Protein 7AEX (pdb70)

InterPro domains:
  IPR031845 Bacterial toxin, RNase RnlA/LsoA, N-terminal repeated domain [PF15935] (99-183)
  IPR043994 Bacterial toxin, RNase RnlA/LsoA, DBD domain [PF19034] (203-325)
  IPR045837 Bacterial toxin, RNase RnlA/LsoA, N-terminal [PF19417] (6-88)

Organism: Escherichia coli (strain K12) (NCBI:txid83333)

Nearest PDB structures (foldseek):
  7aex-assembly1_A-2  TM=1.004E+00  e=7.730E-48  Escherichia coli K-12
  4i8o-assembly1_A  TM=9.798E-01  e=1.092E-40  Escherichia coli K-12
  6y2q-assembly1_B  TM=9.759E-01  e=2.990E-40  Escherichia coli K-12
  6y2s-assembly1_B  TM=9.812E-01  e=3.071E-38  Escherichia coli K-12
  6y2s-assembly1_A  TM=9.759E-01  e=2.159E-38  Escherichia coli K-12

Radius of gyration: 18.56 Å; Cα contacts (8 Å, |Δi|>4): 403; chains: 1; bounding box: 38×39×52 Å

Foldseek 3Di:
DADCQQVDKAKDKAAAAAPVLQVVLQVQLCLDPQKHKDWDDDDPFKTWMWIAGNPDGFIWIWMQGHVGRMIIITTTCAQSLLSSCLSCQLVGALQVNLCSQQVDPPFDLVVDDLVVLLVVLCVLLPVCVVVQDPSLSRLSSSLSSSLVRPDQDQFNLSSCSSLLSRLVVLLQVLCVVLVRHADRPCGPPVQWDDDDQWTFGDPVSVVSDDPLVRVLSRVSVSLSVVSSVCRNNVVCNVPVVPGPNDSVVVVVSVSVSSVSSSSSRVD

Sequence (267 aa):
EINPAEFEQVNMVLQGFVETSVLPVLELSADESHIEFREHSRNAHTVVWKIISTSYQDELTVSLHITTGKLQIQGRPLSCYRVFTFNLAALLDLQGLEKVLIRQEDGKANIVQQEVARTYLQTVMADDAYPHLHVTAEKLLVSGLCVKLAAPDLPDYCMLLYPELRTIEGVLKSKMSGLGMPVQQPAGFGTYFDKPAAHYILKPQFAATLRPEQINIISTAYTFFNVERHSLFHMETVVDASRMISDMARLMGKATRAWGIIKDLYIV

B-factor: mean 38.77, std 14.39, range [17.69, 111.91]

Solvent-accessible surface area: 12483 Å² total; per-residue (Å²): 133,135,5,56,3,57,149,48,128,6,99,11,49,2,105,72,11,94,49,112,40,0,55,64,4,0,98,80,0,35,84,32,118,14,7,85,56,123,78,99,52,122,96,86,120,34,0,22,4,32,0,54,11,82,87,122,154,12,82,1,26,0,14,1,61,71,110,84,11,69,0,45,0,74,6,60,1,6,12,0,0,2,0,0,0,0,16,0,1,16,94,10,68,28,101,3,1,11,32,0,4,8,54,80,98,120,24,117,0,115,129,28,125,72,132,100,2,69,71,80,0,67,109,43,0,54,83,0,48,109,100,18,80,133,64,8,32,104,9,0,4,9,0,1,0,0,11,96,22,23,43,138,19,75,14,19,6,3,1,3,0,0,0,0,62,3,0,17,21,5,0,66,56,37,0,57,70,54,62,4,73,12,132,77,111,82,16,20,36,60,18,12,52,111,74,95,63,116,39,83,9,53,98,113,47,18,88,104,26,108,91,81,20,44,92,15,0,8,74,0,14,18,8,4,38,69,24,43,88,18,10,2,82,19,43,8,26,129,57,20,104,114,30,24,78,79,52,73,53,0,39,34,62,0,69,136,0,6,28,19,0,64,57,3,38,68,65

Secondary structure (DSSP, 8-state):
---GGGG--EEEEESS--HHHHHHHHHHHHTSTTEEEEEEEE-SSEEEEEEEETTTTEEEEEEEETTTTEEEEEE-SSHHHHHHHHHHGGG--HHHHHHHHH--SS--GGGS-HHHHHHHHHHHHGGGGGG--HHHHHHHHHHHHHHHT----S--GGGGHHHHHHHHHHHHHHHHHTT----TTTGGGGGEE-STT--EE-HHHHTTS-HHHHHHHHHHHHHHHHHHHHHHTTHHHHSGGG----HHHHHHHHHHHHHHHHHHH--

Structure (mmCIF, N/CA/C/O backbone):
data_7AEX
#
_entry.id   7AEX
#
_cell.length_a   69.658
_cell.length_b   81.676
_cell.length_c   54.251
_cell.angle_alpha   90.000
_cell.angle_beta   90.000
_cell.angle_gamma   90.000
#
_symmetry.space_group_name_H-M   'P 21 21 2'
#
loop_
_entity.id
_entity.type
_entity.pdbx_description
1 polymer 'mRNA endoribonuclease toxin LS'
2 water water
#
loop_
_atom_site.group_PDB
_atom_site.id
_atom_site.type_symbol
_atom_site.label_atom_id
_atom_site.label_alt_id
_atom_site.label_comp_id
_atom_site.label_asym_id
_atom_site.label_entity_id
_atom_site.label_seq_id
_atom_site.pdbx_PDB_ins_code
_atom_site.Cartn_x
_atom_site.Cartn_y
_atom_site.Cartn_z
_atom_site.occupancy
_atom_site.B_iso_or_equiv
_atom_site.auth_seq_id
_atom_site.auth_comp_id
_atom_site.auth_asym_id
_atom_site.auth_atom_id
_atom_site.pdbx_PDB_model_num
ATOM 1 N N . GLU A 1 9 ? 29.18666 9.00230 21.12387 1.000 75.68610 91 GLU A N 1
ATOM 2 C CA . GLU A 1 9 ? 27.95841 9.14262 20.35550 1.000 74.05950 91 GLU A CA 1
ATOM 3 C C . GLU A 1 9 ? 27.59519 10.62559 20.21625 1.000 75.38189 91 GLU A C 1
ATOM 4 O O . GLU A 1 9 ? 28.12999 11.48239 20.92752 1.000 76.23719 91 GLU A O 1
ATOM 6 N N . ILE A 1 10 ? 26.69821 10.92696 19.27974 1.000 73.95785 92 ILE A N 1
ATOM 7 C CA . ILE A 1 10 ? 26.29725 12.29361 18.97512 1.000 69.12808 92 ILE A CA 1
ATOM 8 C C . ILE A 1 10 ? 24.77784 12.35176 18.99650 1.000 65.01084 92 ILE A C 1
ATOM 9 O O . ILE A 1 10 ? 24.10747 11.42896 18.52138 1.000 66.54582 92 ILE A O 1
ATOM 14 N N . ASN A 1 11 ? 24.23844 13.41963 19.56863 1.000 59.04158 93 ASN A N 1
ATOM 15 C CA . ASN A 1 11 ? 22.79347 13.60300 19.60451 1.000 52.37094 93 ASN A CA 1
ATOM 16 C C . ASN A 1 11 ? 22.30610 14.13686 18.25883 1.000 54.22717 93 ASN A C 1
ATOM 17 O O . ASN A 1 11 ? 22.84598 15.13024 17.76103 1.000 54.56520 93 ASN A O 1
ATOM 22 N N . PRO A 1 12 ? 21.29893 13.51062 17.64400 1.000 55.63738 94 PRO A N 1
ATOM 23 C CA . PRO A 1 12 ? 20.89648 13.88984 16.28061 1.000 53.46458 94 PRO A CA 1
ATOM 24 C C . PRO A 1 12 ? 19.92886 15.05890 16.19119 1.000 46.95585 94 PRO A C 1
ATOM 25 O O . PRO A 1 12 ? 19.56633 15.44632 15.06952 1.000 43.42065 94 PRO A O 1
ATOM 29 N N . ALA A 1 13 ? 19.50392 15.63033 17.32428 1.000 38.58710 95 ALA A N 1
ATOM 30 C CA . ALA A 1 13 ? 18.46368 16.65049 17.29708 1.000 33.77067 95 ALA A CA 1
ATOM 31 C C . ALA A 1 13 ? 18.90807 17.92698 16.59473 1.000 33.76425 95 ALA A C 1
ATOM 32 O O . ALA A 1 13 ? 18.07227 18.63566 16.02913 1.000 36.02543 95 ALA A O 1
ATOM 34 N N . GLU A 1 14 ? 20.19214 18.27127 16.64227 1.000 35.74070 96 GLU A N 1
ATOM 35 C CA . GLU A 1 14 ? 20.57234 19.53123 16.01806 1.000 40.38625 96 GLU A CA 1
ATOM 36 C C . GLU A 1 14 ? 20.77373 19.39872 14.51635 1.000 43.63136 96 GLU A C 1
ATOM 37 O O . GLU A 1 14 ? 20.87056 20.42132 13.83049 1.000 52.02416 96 GLU A O 1
ATOM 43 N N . PHE A 1 15 ? 20.81036 18.18104 13.98254 1.000 36.69117 97 PHE A N 1
ATOM 44 C CA . PHE A 1 15 ? 20.84182 17.99342 12.54024 1.000 46.41587 97 PHE A CA 1
ATOM 45 C C . PHE A 1 15 ? 19.45034 17.76764 11.94123 1.000 46.77376 97 PHE A C 1
ATOM 46 O O . PHE A 1 15 ? 19.31993 17.69601 10.72025 1.000 51.10130 97 PHE A O 1
ATOM 54 N N . GLU A 1 16 ? 18.40835 17.72267 12.76359 1.000 38.98881 98 GLU A N 1
ATOM 55 C CA . GLU A 1 16 ? 17.05811 17.37824 12.34615 1.000 33.81171 98 GLU A CA 1
ATOM 56 C C . GLU A 1 16 ? 16.23492 18.62676 12.02834 1.000 35.11947 98 GLU A C 1
ATOM 57 O O . GLU A 1 16 ? 16.41294 19.68341 12.63727 1.000 32.40560 98 GLU A O 1
ATOM 63 N N . GLN A 1 17 ? 15.33394 18.49981 11.05347 1.000 36.06658 99 GLN A N 1
ATOM 64 C CA . GLN A 1 17 ? 14.39636 19.55534 10.68995 1.000 30.56272 99 GLN A CA 1
ATOM 65 C C . GLN A 1 17 ? 12.98363 19.13907 11.08837 1.000 37.39611 99 GLN A C 1
ATOM 66 O O . GLN A 1 17 ? 12.57189 17.99655 10.85707 1.000 42.02680 99 GLN A O 1
ATOM 72 N N . VAL A 1 18 ? 12.24580 20.06894 11.68469 1.000 32.76609 100 VAL A N 1
ATOM 73 C CA . VAL A 1 18 ? 10.86320 19.85652 12.10452 1.000 36.48489 100 VAL A CA 1
ATOM 74 C C . VAL A 1 18 ? 9.94392 20.68017 11.20178 1.000 32.85224 100 VAL A C 1
ATOM 75 O O . VAL A 1 18 ? 10.22805 21.84976 10.91417 1.000 24.53007 100 VAL A O 1
ATOM 79 N N . ASN A 1 19 ? 8.85980 20.05794 10.72808 1.000 25.81010 101 ASN A N 1
ATOM 80 C CA . ASN A 1 19 ? 7.83094 20.77644 9.95708 1.000 25.73123 101 ASN A CA 1
ATOM 81 C C . ASN A 1 19 ? 6.53710 19.96032 10.08912 1.000 30.12647 101 ASN A C 1
ATOM 82 O O . ASN A 1 19 ? 6.28460 19.04763 9.30305 1.000 32.51907 101 ASN A O 1
ATOM 87 N N . MET A 1 20 ? 5.73196 20.31147 11.08660 1.000 24.33310 102 MET A N 1
ATOM 88 C CA . MET A 1 20 ? 4.56874 19.52730 11.44894 1.000 32.15974 102 MET A CA 1
ATOM 89 C C . MET A 1 20 ? 3.37602 20.45228 11.57270 1.000 28.36879 102 MET A C 1
ATOM 90 O O . MET A 1 20 ? 3.52027 21.66824 11.71382 1.000 25.38001 102 MET A O 1
ATOM 95 N N . VAL A 1 21 ? 2.18973 19.85418 11.50776 1.000 27.44858 103 VAL A N 1
ATOM 96 C CA . VAL A 1 21 ? 0.93918 20.59353 11.52144 1.000 26.37364 103 VAL A CA 1
ATOM 97 C C . VAL A 1 21 ? 0.02677 19.97642 12.57320 1.000 29.35894 103 VAL A C 1
ATOM 98 O O . VAL A 1 21 ? -0.20081 18.76343 12.56623 1.000 33.79414 103 VAL A O 1
ATOM 102 N N . LEU A 1 22 ? -0.51446 20.80291 13.45831 1.000 25.62710 104 LEU A N 1
ATOM 103 C CA . LEU A 1 22 ? -1.36425 20.31799 14.53480 1.000 26.46341 104 LEU A CA 1
ATOM 104 C C . LEU A 1 22 ? -2.76288 20.86686 14.32911 1.000 32.58421 104 LEU A C 1
ATOM 105 O O . LEU A 1 22 ? -2.92698 22.01812 13.90760 1.000 33.42085 104 LEU A O 1
ATOM 110 N N . GLN A 1 23 ? -3.75384 20.04149 14.62971 1.000 35.72888 105 GLN A N 1
ATOM 111 C CA . GLN A 1 23 ? -5.14388 20.29121 14.27615 1.000 40.05764 105 GLN A CA 1
ATOM 112 C C . GLN A 1 23 ? -5.88724 21.00865 15.39286 1.000 40.62282 105 GLN A C 1
ATOM 113 O O . GLN A 1 23 ? -5.51620 20.93644 16.56972 1.000 39.95894 105 GLN A O 1
ATOM 119 N N . GLY A 1 24 ? -6.95729 21.70342 14.99488 1.000 43.40169 106 GLY A N 1
ATOM 120 C CA . GLY A 1 24 ? -7.95933 22.25592 15.89063 1.000 49.41080 106 GLY A CA 1
ATOM 121 C C . GLY A 1 24 ? -7.51804 23.37444 16.80897 1.000 49.21276 106 GLY A C 1
ATOM 122 O O . GLY A 1 24 ? -7.72157 23.28711 18.02620 1.000 56.85454 106 GLY A O 1
ATOM 123 N N . PHE A 1 25 ? -6.93547 24.43594 16.24608 1.000 37.68649 107 PHE A N 1
ATOM 124 C CA . PHE A 1 25 ? -6.43472 25.55456 17.02790 1.000 34.02002 107 PHE A CA 1
ATOM 125 C C . PHE A 1 25 ? -7.11625 26.85409 16.63349 1.000 36.91955 107 PHE A C 1
ATOM 126 O O . PHE A 1 25 ? -7.43692 27.07415 15.46009 1.000 38.77101 107 PHE A O 1
ATOM 134 N N . VAL A 1 26 ? -7.32835 27.71423 17.62490 1.000 36.73514 108 VAL A N 1
ATOM 135 C CA . VAL A 1 26 ? -7.69607 29.09988 17.38058 1.000 40.05953 108 VAL A CA 1
ATOM 136 C C . VAL A 1 26 ? -6.65518 29.98554 18.05181 1.000 38.86851 108 VAL A C 1
ATOM 137 O O . VAL A 1 26 ? -5.92240 29.56165 18.94940 1.000 38.01983 108 VAL A O 1
ATOM 141 N N . GLU A 1 27 ? -6.61478 31.24290 17.61160 1.000 37.07006 109 GLU A N 1
ATOM 142 C CA . GLU A 1 27 ? -5.56427 32.15065 18.05164 1.000 36.19454 109 GLU A CA 1
ATOM 143 C C . GLU A 1 27 ? -5.61693 32.40230 19.55542 1.000 33.66523 109 GLU A C 1
ATOM 144 O O . GLU A 1 27 ? -4.56905 32.53353 20.20235 1.000 27.49780 109 GLU A O 1
ATOM 150 N N . THR A 1 28 ? -6.82121 32.48471 20.13152 1.000 37.77061 110 THR A N 1
ATOM 151 C CA . THR A 1 28 ? -6.92833 32.70851 21.57731 1.000 39.29319 110 THR A CA 1
ATOM 152 C C . THR A 1 28 ? -6.20945 31.63189 22.36339 1.000 37.64540 110 THR A C 1
ATOM 153 O O . THR A 1 28 ? -5.79422 31.87251 23.49824 1.000 31.50831 110 THR A O 1
ATOM 157 N N . SER A 1 29 ? -6.10365 30.42837 21.80133 1.000 36.75117 111 SER A N 1
ATOM 158 C CA . SER A 1 29 ? -5.44054 29.33396 22.49265 1.000 35.85949 111 SER A CA 1
ATOM 159 C C . SER A 1 29 ? -3.92780 29.43942 22.37237 1.000 31.43975 111 SER A C 1
ATOM 160 O O . SER A 1 29 ? -3.20276 28.99144 23.27111 1.000 27.20647 111 SER A O 1
ATOM 163 N N . VAL A 1 30 ? -3.44069 30.02925 21.27807 1.000 25.17811 112 VAL A N 1
ATOM 164 C CA . VAL A 1 30 ? -2.00984 30.03039 20.99374 1.000 27.36649 112 VAL A CA 1
ATOM 165 C C . VAL A 1 30 ? -1.29300 31.16470 21.72080 1.000 23.56570 112 VAL A C 1
ATOM 166 O O . VAL A 1 30 ? -0.16281 30.99057 22.18291 1.000 26.26085 112 VAL A O 1
ATOM 170 N N . LEU A 1 31 ? -1.92233 32.33901 21.81767 1.000 27.49053 113 LEU A N 1
ATOM 171 C CA . LEU A 1 31 ? -1.29330 33.48361 22.47363 1.000 31.14189 113 LEU A CA 1
ATOM 172 C C . LEU A 1 31 ? -0.74490 33.15934 23.85756 1.000 27.43133 113 LEU A C 1
ATOM 173 O O . LEU A 1 31 ? 0.43832 33.44931 24.09900 1.000 26.45304 113 LEU A O 1
ATOM 178 N N . PRO A 1 32 ? -1.52735 32.61858 24.80433 1.000 32.01881 114 PRO A N 1
ATOM 179 C CA . PRO A 1 32 ? -0.95545 32.35144 26.13653 1.000 32.90002 114 PRO A CA 1
ATOM 180 C C . PRO A 1 32 ? 0.20143 31.37206 26.10425 1.000 32.97693 114 PRO A C 1
ATOM 181 O O . PRO A 1 32 ? 1.06283 31.42865 26.98921 1.000 35.53762 114 PRO A O 1
ATOM 185 N N . VAL A 1 33 ? 0.23236 30.45642 25.12902 1.000 25.90151 115 VAL A N 1
ATOM 186 C CA . VAL A 1 33 ? 1.32494 29.49439 25.04255 1.000 30.13058 115 VAL A CA 1
ATOM 187 C C . VAL A 1 33 ? 2.60624 30.20026 24.64648 1.000 32.45984 115 VAL A C 1
ATOM 188 O O . VAL A 1 33 ? 3.67921 29.92705 25.20078 1.000 34.77764 115 VAL A O 1
ATOM 192 N N . LEU A 1 34 ? 2.50608 31.15350 23.71432 1.000 27.38206 116 LEU A N 1
ATOM 193 C CA . LEU A 1 34 ? 3.66252 31.95814 23.35878 1.000 26.16764 116 LEU A CA 1
ATOM 194 C C . LEU A 1 34 ? 4.10691 32.80792 24.54064 1.000 28.68870 116 LEU A C 1
ATOM 195 O O . LEU A 1 34 ? 5.30567 32.90238 24.83000 1.000 28.68424 116 LEU A O 1
ATOM 200 N N . GLU A 1 35 ? 3.15521 33.40178 25.26118 1.000 31.07036 117 GLU A N 1
ATOM 201 C CA . GLU A 1 35 ? 3.52323 34.22558 26.40800 1.000 36.54518 117 GLU A CA 1
ATOM 202 C C . GLU A 1 35 ? 4.19908 33.39049 27.49346 1.000 36.77642 117 GLU A C 1
ATOM 203 O O . GLU A 1 35 ? 5.22094 33.80253 28.05624 1.000 36.44821 117 GLU A O 1
ATOM 209 N N . LEU A 1 36 ? 3.64398 32.21491 27.80141 1.000 33.09223 118 LEU A N 1
ATOM 210 C CA . LEU A 1 36 ? 4.29888 31.31477 28.74717 1.000 37.24001 118 LEU A CA 1
ATOM 211 C C . LEU A 1 36 ? 5.71588 30.97590 28.30453 1.000 33.62955 118 LEU A C 1
ATOM 212 O O . LEU A 1 36 ? 6.63951 30.91577 29.12736 1.000 36.46342 118 LEU A O 1
ATOM 217 N N . SER A 1 37 ? 5.89320 30.73383 27.00871 1.000 29.33724 119 SER A N 1
ATOM 218 C CA . SER A 1 37 ? 7.19733 30.37946 26.47344 1.000 29.54829 119 SER A CA 1
ATOM 219 C C . SER A 1 37 ? 8.18413 31.50938 26.67421 1.000 30.39908 119 SER A C 1
ATOM 220 O O . SER A 1 37 ? 9.35502 31.27997 27.00761 1.000 32.30144 119 SER A O 1
ATOM 223 N N . ALA A 1 38 ? 7.72550 32.74108 26.47940 1.000 31.09219 120 ALA A N 1
ATOM 224 C CA . ALA A 1 38 ? 8.59417 33.90008 26.61337 1.000 33.43175 120 ALA A CA 1
ATOM 225 C C . ALA A 1 38 ? 8.92578 34.22341 28.06438 1.000 38.78988 120 ALA A C 1
ATOM 226 O O . ALA A 1 38 ? 9.77400 35.08895 28.30228 1.000 39.30012 120 ALA A O 1
ATOM 228 N N . ASP A 1 39 ? 8.30747 33.54221 29.03668 1.000 42.81407 121 ASP A N 1
ATOM 229 C CA . ASP A 1 39 ? 8.72802 33.71568 30.42555 1.000 47.06975 121 ASP A CA 1
ATOM 230 C C . ASP A 1 39 ? 10.10377 33.12035 30.69351 1.000 43.51111 121 ASP A C 1
ATOM 231 O O . ASP A 1 39 ? 10.71838 33.47250 31.70225 1.000 43.85673 121 ASP A O 1
ATOM 236 N N . GLU A 1 40 ? 10.59578 32.22189 29.83725 1.000 39.14068 122 GLU A N 1
ATOM 237 C CA . GLU A 1 40 ? 11.95949 31.72512 29.99990 1.000 42.35979 122 GLU A CA 1
ATOM 238 C C . GLU A 1 40 ? 12.95185 32.83290 29.68961 1.000 44.84448 122 GLU A C 1
ATOM 239 O O . GLU A 1 40 ? 12.74155 33.62941 28.76925 1.000 45.50101 122 GLU A O 1
ATOM 245 N N . SER A 1 41 ? 14.05554 32.87143 30.44673 1.000 50.13305 123 SER A N 1
ATOM 246 C CA . SER A 1 41 ? 14.95423 34.01277 30.33254 1.000 54.94214 123 SER A CA 1
ATOM 247 C C . SER A 1 41 ? 15.68327 34.05028 28.99712 1.000 54.08736 123 SER A C 1
ATOM 248 O O . SER A 1 41 ? 16.20520 35.10329 28.62233 1.000 58.98572 123 SER A O 1
ATOM 251 N N . HIS A 1 42 ? 15.72738 32.94434 28.26499 1.000 48.61099 124 HIS A N 1
ATOM 252 C CA . HIS A 1 42 ? 16.41945 32.91039 26.98349 1.000 52.27383 124 HIS A CA 1
ATOM 253 C C . HIS A 1 42 ? 15.47445 32.81984 25.78897 1.000 46.72885 124 HIS A C 1
ATOM 254 O O . HIS A 1 42 ? 15.93139 32.52658 24.68176 1.000 47.05292 124 HIS A O 1
ATOM 261 N N . ILE A 1 43 ? 14.17531 33.06640 25.97471 1.000 39.71068 125 ILE A N 1
ATOM 262 C CA . ILE A 1 43 ? 13.17426 32.86591 24.92748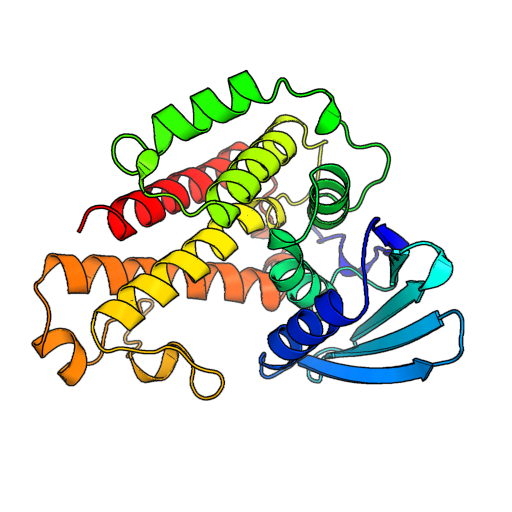 1.000 36.94548 125 ILE A CA 1
ATOM 263 C C . ILE A 1 43 ? 12.34203 34.13195 24.77375 1.000 35.70336 125 ILE A C 1
ATOM 264 O O . ILE A 1 43 ? 11.85406 34.68945 25.76352 1.000 40.60966 125 ILE A O 1
ATOM 269 N N . GLU A 1 44 ? 12.15391 34.56573 23.53466 1.000 31.86904 126 GLU A N 1
ATOM 270 C CA . GLU A 1 44 ? 11.23169 35.64884 23.23212 1.000 39.91285 126 GLU A CA 1
ATOM 271 C C . GLU A 1 44 ? 10.49343 35.30108 21.94551 1.000 36.09433 126 GLU A C 1
ATOM 272 O O . GLU A 1 44 ? 10.88488 34.40046 21.20194 1.000 34.14963 126 GLU A O 1
ATOM 278 N N . PHE A 1 45 ? 9.37228 35.97000 21.71980 1.000 35.12331 127 PHE A N 1
ATOM 279 C CA . PHE A 1 45 ? 8.60075 35.74205 20.51033 1.000 33.84984 127 PHE A CA 1
ATOM 280 C C . PHE A 1 45 ? 8.09315 37.07571 19.99592 1.000 33.04618 127 PHE A C 1
ATOM 281 O O . PHE A 1 45 ? 8.06068 38.08203 20.71349 1.000 37.97886 127 PHE A O 1
ATOM 289 N N . ARG A 1 46 ? 7.73519 37.08019 18.71992 1.000 30.15307 128 ARG A N 1
ATOM 290 C CA . ARG A 1 46 ? 7.14405 38.25512 18.11195 1.000 31.38119 128 ARG A CA 1
ATOM 291 C C . ARG A 1 46 ? 6.22459 37.76728 17.01280 1.000 30.58281 128 ARG A C 1
ATOM 292 O O . ARG A 1 46 ? 6.40439 36.67403 16.46973 1.000 25.93762 128 ARG A O 1
ATOM 300 N N . GLU A 1 47 ? 5.23481 38.58837 16.68551 1.000 27.87641 129 GLU A N 1
ATOM 301 C CA . GLU A 1 47 ? 4.39516 38.29254 15.53954 1.000 26.54489 129 GLU A CA 1
ATOM 302 C C . GLU A 1 47 ? 5.09468 38.80420 14.28996 1.000 28.56544 129 GLU A C 1
ATOM 303 O O . GLU A 1 47 ? 5.56836 39.93856 14.26219 1.000 31.76329 129 GLU A O 1
ATOM 309 N N . HIS A 1 48 ? 5.19807 37.94667 13.27319 1.000 25.88200 130 HIS A N 1
ATOM 310 C CA . HIS A 1 48 ? 5.90569 38.26067 12.03355 1.000 28.80985 130 HIS A CA 1
ATOM 311 C C . HIS A 1 48 ? 4.97925 38.76541 10.94050 1.000 28.36736 130 HIS A C 1
ATOM 312 O O . HIS A 1 48 ? 5.31006 39.72765 10.23257 1.000 32.71008 130 HIS A O 1
ATOM 319 N N . SER A 1 49 ? 3.81569 38.15349 10.79144 1.000 26.14382 131 SER A N 1
ATOM 320 C CA . SER A 1 49 ? 2.89956 38.61743 9.76131 1.000 32.01208 131 SER A CA 1
ATOM 321 C C . SER A 1 49 ? 1.48498 38.19240 10.11824 1.000 30.96866 131 SER A C 1
ATOM 322 O O . SER A 1 49 ? 1.26827 37.27671 10.90921 1.000 27.35597 131 SER A O 1
ATOM 325 N N . ARG A 1 50 ? 0.51912 38.89293 9.53726 1.000 27.55531 132 ARG A N 1
ATOM 326 C CA . ARG A 1 50 ? -0.87373 38.57202 9.77225 1.000 26.19900 132 ARG A CA 1
ATOM 327 C C . ARG A 1 50 ? -1.68247 39.06857 8.59022 1.000 30.81626 132 ARG A C 1
ATOM 328 O O . ARG A 1 50 ? -1.52216 40.22143 8.17669 1.000 28.76605 132 ARG A O 1
ATOM 336 N N . ASN A 1 51 ? -2.52548 38.19781 8.04507 1.000 33.47442 133 ASN A N 1
ATOM 337 C CA . ASN A 1 51 ? -3.58214 38.61381 7.12948 1.000 36.60094 133 ASN A CA 1
ATOM 338 C C . ASN A 1 51 ? -4.84488 37.85379 7.52783 1.000 38.04522 133 ASN A C 1
ATOM 339 O O . ASN A 1 51 ? -4.94634 37.30953 8.63392 1.000 36.26488 133 ASN A O 1
ATOM 344 N N . ALA A 1 52 ? -5.81832 37.79249 6.61385 1.000 43.02706 134 ALA A N 1
ATOM 345 C CA . ALA A 1 52 ? -7.11312 37.19858 6.94021 1.000 43.76727 134 ALA A CA 1
ATOM 346 C C . ALA A 1 52 ? -7.02087 35.69447 7.15127 1.000 46.37028 134 ALA A C 1
ATOM 347 O O . ALA A 1 52 ? -7.83154 35.12415 7.88742 1.000 47.17350 134 ALA A O 1
ATOM 349 N N . HIS A 1 53 ? -6.05266 35.03664 6.52259 1.000 46.08477 135 HIS A N 1
ATOM 350 C CA . HIS A 1 53 ? -5.97959 33.58326 6.55576 1.000 45.27570 135 HIS A CA 1
ATOM 351 C C . HIS A 1 53 ? -4.90958 33.04592 7.48926 1.000 37.85739 135 HIS A C 1
ATOM 352 O O . HIS A 1 53 ? -5.10011 31.97075 8.06454 1.000 35.89589 135 HIS A O 1
ATOM 359 N N . THR A 1 54 ? -3.81527 33.77385 7.68982 1.000 32.08743 136 THR A N 1
ATOM 360 C CA . THR A 1 54 ? -2.66478 33.22339 8.38483 1.000 32.62987 136 THR A CA 1
ATOM 361 C C . THR A 1 54 ? -2.03817 34.25473 9.30986 1.000 30.36277 136 THR A C 1
ATOM 362 O O . THR A 1 54 ? -1.92187 35.42845 8.96333 1.000 31.17754 136 THR A O 1
ATOM 366 N N . VAL A 1 55 ? -1.61883 33.80796 10.48447 1.000 26.78208 137 VAL A N 1
ATOM 367 C CA . VAL A 1 55 ? -0.80810 34.63577 11.36609 1.000 28.55793 137 VAL A CA 1
ATOM 368 C C . VAL A 1 55 ? 0.45293 33.84316 11.69678 1.000 28.88257 137 VAL A C 1
ATOM 369 O O . VAL A 1 55 ? 0.38646 32.64325 11.99258 1.000 23.31188 137 VAL A O 1
ATOM 373 N N . VAL A 1 56 ? 1.60255 34.49471 11.56941 1.000 28.34516 138 VAL A N 1
ATOM 374 C CA . VAL A 1 56 ? 2.89738 33.84724 11.74560 1.000 26.95307 138 VAL A CA 1
ATOM 375 C C . VAL A 1 56 ? 3.63546 34.53090 12.88544 1.000 25.41285 138 VAL A C 1
ATOM 376 O O . VAL A 1 56 ? 3.78008 35.75825 12.88090 1.000 24.50787 138 VAL A O 1
ATOM 380 N N . TRP A 1 57 ? 4.10918 33.73705 13.84387 1.000 25.85704 139 TRP A N 1
ATOM 381 C CA . TRP A 1 57 ? 4.97145 34.20045 14.92600 1.000 24.93552 139 TRP A CA 1
ATOM 382 C C . TRP A 1 57 ? 6.35073 33.56253 14.80528 1.000 30.95727 139 TRP A C 1
ATOM 383 O O . TRP A 1 57 ? 6.51803 32.48325 14.22144 1.000 26.71660 139 TRP A O 1
ATOM 394 N N . LYS A 1 58 ? 7.34536 34.24062 15.37545 1.000 29.83082 140 LYS A N 1
ATOM 395 C CA . LYS A 1 58 ? 8.71018 33.72837 15.43745 1.000 33.03483 140 LYS A CA 1
ATOM 396 C C . LYS A 1 58 ? 9.14150 33.66648 16.89795 1.000 29.21386 140 LYS A C 1
ATOM 397 O O . LYS A 1 58 ? 9.06278 34.67210 17.61520 1.000 32.38761 140 LYS A O 1
ATOM 403 N N . ILE A 1 59 ? 9.55408 32.48216 17.34183 1.000 26.38053 141 ILE A N 1
ATOM 404 C CA . ILE A 1 59 ? 10.13491 32.27705 18.66461 1.000 25.56800 141 ILE A CA 1
ATOM 405 C C . ILE A 1 59 ? 11.63949 32.17946 18.49149 1.000 28.97269 141 ILE A C 1
ATOM 406 O O . ILE A 1 59 ? 12.12410 31.38358 17.67393 1.000 30.99088 141 ILE A O 1
ATOM 411 N N . ILE A 1 60 ? 12.39256 32.97280 19.24664 1.000 30.14115 142 ILE A N 1
ATOM 412 C CA . ILE A 1 60 ? 13.83880 32.92409 19.09798 1.000 34.82599 142 ILE A CA 1
ATOM 413 C C . ILE A 1 60 ? 14.47809 32.76306 20.46099 1.000 32.50901 142 ILE 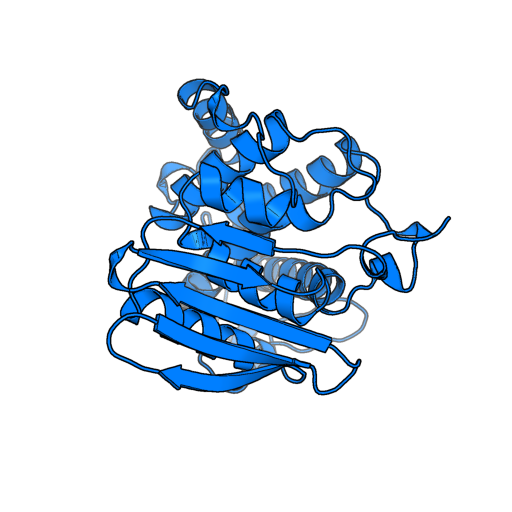A C 1
ATOM 414 O O . ILE A 1 60 ? 13.91521 33.14112 21.49376 1.000 32.99331 142 ILE A O 1
ATOM 419 N N . SER A 1 61 ? 15.66886 32.19567 20.44589 1.000 35.77898 143 SER A N 1
ATOM 420 C CA . SER A 1 61 ? 16.49558 32.05763 21.62859 1.000 41.82496 143 SER A CA 1
ATOM 421 C C . SER A 1 61 ? 17.55574 33.14837 21.59652 1.000 45.82958 143 SER A C 1
ATOM 422 O O . SER A 1 61 ? 18.16453 33.39878 20.55035 1.000 44.27030 143 SER A O 1
ATOM 425 N N . THR A 1 62 ? 17.74219 33.81732 22.72982 1.000 52.78160 144 THR A N 1
ATOM 426 C CA . THR A 1 62 ? 18.73838 34.86709 22.86111 1.000 57.53989 144 THR A CA 1
ATOM 427 C C . THR A 1 62 ? 20.10127 34.32415 23.26200 1.000 66.09846 144 THR A C 1
ATOM 428 O O . THR A 1 62 ? 21.07275 35.08876 23.31153 1.000 72.85896 144 THR A O 1
ATOM 432 N N . SER A 1 63 ? 20.19335 33.02932 23.55563 1.000 63.11588 145 SER A N 1
ATOM 433 C CA . SER A 1 63 ? 21.47772 32.39899 23.82682 1.000 82.33257 145 SER A CA 1
ATOM 434 C C . SER A 1 63 ? 22.00982 31.77745 22.54280 1.000 77.27374 145 SER A C 1
ATOM 435 O O . SER A 1 63 ? 22.63529 32.46591 21.73166 1.000 73.94592 145 SER A O 1
ATOM 438 N N . TYR A 1 64 ? 21.75010 30.49132 22.33508 1.000 75.50976 146 TYR A N 1
ATOM 439 C CA . TYR A 1 64 ? 22.16169 29.83605 21.10415 1.000 79.32830 146 TYR A CA 1
ATOM 440 C C . TYR A 1 64 ? 21.30346 30.31134 19.93332 1.000 71.05928 146 TYR A C 1
ATOM 441 O O . TYR A 1 64 ? 20.12845 30.64501 20.09716 1.000 66.47058 146 TYR A O 1
ATOM 450 N N . GLN A 1 65 ? 21.90750 30.34647 18.74207 1.000 68.91101 147 GLN A N 1
ATOM 451 C CA . GLN A 1 65 ? 21.20383 30.74432 17.52459 1.000 68.23906 147 GLN A CA 1
ATOM 452 C C . GLN A 1 65 ? 20.08391 29.76593 17.17086 1.000 61.70890 147 GLN A C 1
ATOM 453 O O . GLN A 1 65 ? 20.35865 28.62874 16.78169 1.000 61.00481 147 GLN A O 1
ATOM 459 N N . ASP A 1 66 ? 18.82345 30.19227 17.26739 1.000 49.02942 148 ASP A N 1
ATOM 460 C CA . ASP A 1 66 ? 17.72547 29.25830 17.05547 1.000 45.08678 148 ASP A CA 1
ATOM 461 C C . ASP A 1 66 ? 16.43614 30.04649 16.89448 1.000 51.56065 148 ASP A C 1
ATOM 462 O O . ASP A 1 66 ? 16.18436 30.99010 17.64875 1.000 50.75014 148 ASP A O 1
ATOM 467 N N . GLU A 1 67 ? 15.63689 29.66549 15.89822 1.000 44.72943 149 GLU A N 1
ATOM 468 C CA . GLU A 1 67 ? 14.39168 30.35210 15.58686 1.000 39.99544 149 GLU A CA 1
ATOM 469 C C . GLU A 1 67 ? 13.34719 29.33916 15.14299 1.000 40.21361 149 GLU A C 1
ATOM 470 O O . GLU A 1 67 ? 13.59336 28.53975 14.23718 1.000 37.87246 149 GLU A O 1
ATOM 476 N N . LEU A 1 68 ? 12.18169 29.38717 15.78017 1.000 38.19023 150 LEU A N 1
ATOM 477 C CA . LEU A 1 68 ? 11.05846 28.51119 15.47612 1.000 31.98251 150 LEU A CA 1
ATOM 478 C C . LEU A 1 68 ? 9.92102 29.33775 14.88127 1.000 28.31852 150 LEU A C 1
ATOM 479 O O . LEU A 1 68 ? 9.54758 30.37455 15.43171 1.000 26.99778 150 LEU A O 1
ATOM 484 N N . THR A 1 69 ? 9.38741 28.88586 13.75427 1.000 27.73756 151 THR A N 1
ATOM 485 C CA . THR A 1 69 ? 8.33396 29.59877 13.04786 1.000 23.32462 151 THR A CA 1
ATOM 486 C C . THR A 1 69 ? 7.02743 28.87084 13.32645 1.000 25.07594 151 THR A C 1
ATOM 487 O O . THR A 1 69 ? 6.92230 27.66759 13.07936 1.000 25.49378 151 THR A O 1
ATOM 491 N N . VAL A 1 70 ? 6.04964 29.58978 13.85946 1.000 26.02052 152 VAL A N 1
ATOM 492 C CA . VAL A 1 70 ? 4.75851 29.02574 14.24460 1.000 25.35279 152 VAL A CA 1
ATOM 493 C C . VAL A 1 70 ? 3.68565 29.73000 13.42947 1.000 25.21149 152 VAL A C 1
ATOM 494 O O . VAL A 1 70 ? 3.53256 30.94897 13.52927 1.000 22.01289 152 VAL A O 1
ATOM 498 N N . SER A 1 71 ? 2.92407 28.97451 12.64533 1.000 20.03898 153 SER A N 1
ATOM 499 C CA . SER A 1 71 ? 1.97891 29.57210 11.70821 1.000 20.37951 153 SER A CA 1
ATOM 500 C C . SER A 1 71 ? 0.58084 29.04963 12.01830 1.000 27.88132 153 SER A C 1
ATOM 501 O O . SER A 1 71 ? 0.34604 27.84089 11.96204 1.000 27.50687 153 SER A O 1
ATOM 504 N N . LEU A 1 72 ? -0.35268 29.93656 12.32756 1.000 30.10665 154 LEU A N 1
ATOM 505 C CA . LEU A 1 72 ? -1.73822 29.52144 12.51602 1.000 21.60686 154 LEU A CA 1
ATOM 506 C C . LEU A 1 72 ? -2.49692 29.75635 11.20839 1.000 26.50335 154 LEU A C 1
ATOM 507 O O . LEU A 1 72 ? -2.67999 30.90211 10.77922 1.000 25.76650 154 LEU A O 1
ATOM 512 N N . HIS A 1 73 ? -2.94689 28.67055 10.59046 1.000 26.16289 155 HIS A N 1
ATOM 513 C CA . HIS A 1 73 ? -3.82925 28.74553 9.42861 1.000 33.21420 155 HIS A CA 1
ATOM 514 C C . HIS A 1 73 ? -5.24962 28.84556 9.95197 1.000 37.38594 155 HIS A C 1
ATOM 515 O O . HIS A 1 73 ? -5.86525 27.84404 10.33414 1.000 37.44096 155 HIS A O 1
ATOM 522 N N . ILE A 1 74 ? -5.75424 30.08072 9.96144 1.000 36.42075 156 ILE A N 1
ATOM 523 C CA . ILE A 1 74 ? -6.96638 30.41869 10.68488 1.000 39.49010 156 ILE A CA 1
ATOM 524 C C . ILE A 1 74 ? -8.16190 29.66477 10.12490 1.000 45.13140 156 ILE A C 1
ATOM 525 O O . ILE A 1 74 ? -8.98833 29.14317 10.88187 1.000 48.06232 156 ILE A O 1
ATOM 530 N N . THR A 1 75 ? -8.26596 29.57824 8.79555 1.000 45.94534 157 THR A N 1
ATOM 531 C CA . THR A 1 75 ? -9.46339 29.00813 8.18358 1.000 49.32149 157 THR A CA 1
ATOM 532 C C . THR A 1 75 ? -9.59484 27.52663 8.49860 1.000 50.37746 157 THR A C 1
ATOM 533 O O . THR A 1 75 ? -10.70618 27.02329 8.70149 1.000 55.17521 157 THR A O 1
ATOM 537 N N . THR A 1 76 ? -8.46793 26.81476 8.55312 1.000 49.66619 158 THR A N 1
ATOM 538 C CA . THR A 1 76 ? -8.43992 25.37045 8.73892 1.000 49.15149 158 THR A CA 1
ATOM 539 C C . THR A 1 76 ? -8.21880 24.94956 10.18644 1.000 42.42022 158 THR A C 1
ATOM 540 O O . THR A 1 76 ? -8.41654 23.77438 10.50557 1.000 44.26127 158 THR A O 1
ATOM 544 N N . GLY A 1 77 ? -7.84598 25.87552 11.06309 1.000 37.76709 159 GLY A N 1
ATOM 545 C CA . GLY A 1 77 ? -7.48815 25.56385 12.43219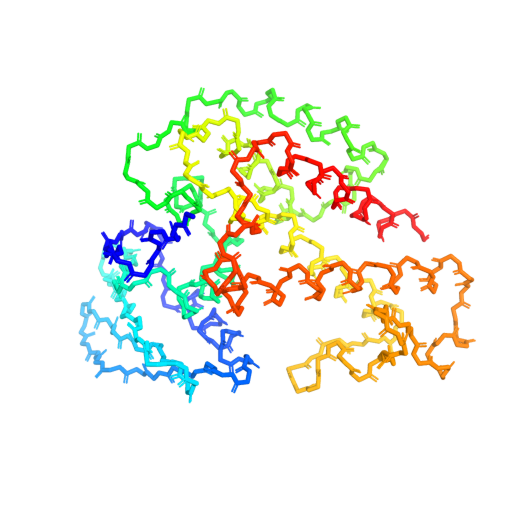 1.000 38.50170 159 GLY A CA 1
ATOM 546 C C . GLY A 1 77 ? -6.14195 24.89606 12.60555 1.000 40.67974 159 GLY A C 1
ATOM 547 O O . GLY A 1 77 ? -5.81829 24.46470 13.71630 1.000 40.63260 159 GLY A O 1
ATOM 548 N N . LYS A 1 78 ? -5.34200 24.79759 11.55023 1.000 28.57608 160 LYS A N 1
ATOM 549 C CA . LYS A 1 78 ? -4.07636 24.08296 11.61922 1.000 31.23715 160 LYS A CA 1
ATOM 550 C C . LYS A 1 78 ? -2.96453 24.99982 12.11923 1.000 28.76866 160 LYS A C 1
ATOM 551 O O . LYS A 1 78 ? -2.80121 26.13148 11.63354 1.000 28.39672 160 LYS A O 1
ATOM 557 N N . LEU A 1 79 ? -2.21243 24.50232 13.09029 1.000 23.72734 161 LEU A N 1
ATOM 558 C CA . LEU A 1 79 ? -1.07018 25.18708 13.67564 1.000 24.89407 161 LEU A CA 1
ATOM 559 C C . LEU A 1 79 ? 0.20264 24.48547 13.21044 1.000 24.87183 161 LEU A C 1
ATOM 560 O O . LEU A 1 79 ? 0.43773 23.31904 13.55463 1.000 27.99557 161 LEU A O 1
ATOM 565 N N . GLN A 1 80 ? 1.01725 25.18923 12.43187 1.000 26.48820 162 GLN A N 1
ATOM 566 C CA . GLN A 1 80 ? 2.24234 24.62974 11.86770 1.000 22.26792 162 GLN A CA 1
ATOM 567 C C . GLN A 1 80 ? 3.44736 25.07577 12.69528 1.000 25.18144 162 GLN A C 1
ATOM 568 O O . GLN A 1 80 ? 3.50318 26.22189 13.14661 1.000 26.40118 162 GLN A O 1
ATOM 574 N N . ILE A 1 81 ? 4.39791 24.15192 12.91306 1.000 22.13518 163 ILE A N 1
ATOM 575 C CA . ILE A 1 81 ? 5.62933 24.40795 13.66251 1.000 21.12056 163 ILE A CA 1
ATOM 576 C C . ILE A 1 81 ? 6.80313 24.02404 12.76089 1.000 26.22377 163 ILE A C 1
ATOM 577 O O . ILE A 1 81 ? 6.85975 22.89955 12.25695 1.000 25.42151 163 ILE A O 1
ATOM 582 N N . GLN A 1 82 ? 7.72133 24.95568 12.53923 1.000 24.67837 164 GLN A N 1
ATOM 583 C CA . GLN A 1 82 ? 8.80244 24.74478 11.59039 1.000 26.39198 164 GLN A CA 1
ATOM 584 C C . GLN A 1 82 ? 10.11231 25.23461 12.19253 1.000 28.25551 164 GLN A C 1
ATOM 585 O O . GLN A 1 82 ? 10.18302 26.35205 12.71200 1.000 29.82861 164 GLN A O 1
ATOM 591 N N . GLY A 1 83 ? 11.14496 24.39596 12.11529 1.000 25.75151 165 GLY A N 1
ATOM 592 C CA . GLY A 1 83 ? 12.47498 24.76761 12.55763 1.000 25.14568 165 GLY A CA 1
ATOM 593 C C . GLY A 1 83 ? 13.30442 23.55911 12.93955 1.000 31.60595 165 GLY A C 1
ATOM 594 O O . GLY A 1 83 ? 13.24117 22.51150 12.28729 1.000 32.88476 165 GLY A O 1
ATOM 595 N N . ARG A 1 84 ? 14.09415 23.70489 13.99021 1.000 26.74909 166 ARG A N 1
ATOM 596 C CA . ARG A 1 84 ? 14.86508 22.62229 14.54615 1.000 27.41483 166 ARG A CA 1
ATOM 597 C C . ARG A 1 84 ? 14.28536 22.26726 15.89636 1.000 26.02554 166 ARG A C 1
ATOM 598 O O . ARG A 1 84 ? 13.65371 23.11282 16.53743 1.000 27.15680 166 ARG A O 1
ATOM 606 N N . PRO A 1 85 ? 14.41724 21.03972 16.33434 1.000 28.63081 167 PRO A N 1
ATOM 607 C CA . PRO A 1 85 ? 13.83642 20.66223 17.62611 1.000 24.97806 167 PRO A CA 1
ATOM 608 C C . PRO A 1 85 ? 14.81939 20.96158 18.75470 1.000 26.23390 167 PRO A C 1
ATOM 609 O O . PRO A 1 85 ? 15.34324 20.05763 19.41876 1.000 23.18121 167 PRO A O 1
ATOM 613 N N . LEU A 1 86 ? 15.13165 22.24328 18.92050 1.000 23.39986 168 LEU A N 1
ATOM 614 C CA . LEU A 1 86 ? 16.06234 22.65304 19.95714 1.000 25.19361 168 LEU A CA 1
ATOM 615 C C . LEU A 1 86 ? 15.29700 23.44522 21.01331 1.000 27.54629 168 LEU A C 1
ATOM 616 O O . LEU A 1 86 ? 14.18277 23.06498 21.39522 1.000 24.71008 168 LEU A O 1
ATOM 621 N N . SER A 1 87 ? 15.87630 24.53356 21.50737 1.000 28.39990 169 SER A N 1
ATOM 622 C CA . SER A 1 87 ? 15.36591 25.08605 22.75428 1.000 29.97547 169 SER A CA 1
ATOM 623 C C . SER A 1 87 ? 13.99588 25.73340 22.55346 1.000 27.51369 169 SER A C 1
ATOM 624 O O . SER A 1 87 ? 13.06617 25.45988 23.31559 1.000 21.58332 169 SER A O 1
ATOM 627 N N . CYS A 1 88 ? 13.82737 26.55706 21.50522 1.000 26.29394 170 CYS A N 1
ATOM 628 C CA . CYS A 1 88 ? 12.50366 27.14007 21.24327 1.000 26.41240 170 CYS A CA 1
ATOM 629 C C . CYS A 1 88 ? 11.44038 26.06937 21.02550 1.000 27.57929 170 CYS A C 1
ATOM 630 O O . CYS A 1 88 ? 10.31191 26.19619 21.51272 1.000 26.72278 170 CYS A O 1
ATOM 633 N N . TYR A 1 89 ? 11.77476 25.00774 20.29295 1.000 21.53583 171 TYR A N 1
ATOM 634 C CA . TYR A 1 89 ? 10.84022 23.89224 20.12282 1.000 19.22659 171 TYR A CA 1
ATOM 635 C C . TYR A 1 89 ? 10.47953 23.26372 21.46611 1.000 21.49206 171 TYR A C 1
ATOM 636 O O . TYR A 1 89 ? 9.29353 23.07871 21.78968 1.000 24.62583 171 TYR A O 1
ATOM 645 N N . ARG A 1 90 ? 11.49729 22.92892 22.27036 1.000 22.71446 172 ARG A N 1
ATOM 646 C CA . ARG A 1 90 ? 11.24494 22.30258 23.56902 1.000 26.97700 172 ARG A CA 1
ATOM 647 C C . ARG A 1 90 ? 10.37448 23.18146 24.46605 1.000 26.72097 172 ARG A C 1
ATOM 648 O O . ARG A 1 90 ? 9.49576 22.68063 25.17528 1.000 28.22778 172 ARG A O 1
ATOM 656 N N . VAL A 1 91 ? 10.62917 24.48993 24.48400 1.000 22.67694 173 VAL A N 1
ATOM 657 C CA . VAL A 1 91 ? 9.84907 25.35971 25.35890 1.000 24.77982 173 VAL A CA 1
ATOM 658 C C . VAL A 1 91 ? 8.41623 25.49344 24.84016 1.000 25.34555 173 VAL A C 1
ATOM 659 O O . VAL A 1 91 ? 7.44346 25.41595 25.60551 1.000 23.59949 173 VAL A O 1
ATOM 663 N N . PHE A 1 92 ? 8.25958 25.69958 23.53649 1.000 21.40586 174 PHE A N 1
ATOM 664 C CA . PHE A 1 92 ? 6.92491 25.95224 23.01708 1.000 24.60736 174 PHE A CA 1
ATOM 665 C C . PHE A 1 92 ? 6.05471 24.71571 23.14289 1.000 22.77200 174 PHE A C 1
ATOM 666 O O . PHE A 1 92 ? 4.89809 24.80485 23.58140 1.000 21.37838 174 PHE A O 1
ATOM 674 N N . THR A 1 93 ? 6.60463 23.53998 22.81591 1.000 19.67002 175 THR A N 1
ATOM 675 C CA . THR A 1 93 ? 5.78393 22.34700 22.86844 1.000 21.37830 175 THR A CA 1
ATOM 676 C C . THR A 1 93 ? 5.46831 21.95673 24.30710 1.000 23.50777 175 THR A C 1
ATOM 677 O O . THR A 1 93 ? 4.41242 21.36807 24.55300 1.000 26.10668 175 THR A O 1
ATOM 681 N N . PHE A 1 94 ? 6.34985 22.27915 25.26586 1.000 22.83544 176 PHE A N 1
ATOM 682 C CA . PHE A 1 94 ? 6.03724 22.00021 26.66636 1.000 21.37123 176 PHE A CA 1
ATOM 683 C C . PHE A 1 94 ? 4.77338 22.72706 27.09667 1.000 24.74637 176 PHE A C 1
ATOM 684 O O . PHE A 1 94 ? 3.86798 22.13379 27.69544 1.000 23.65985 176 PHE A O 1
ATOM 692 N N . ASN A 1 95 ? 4.71923 24.03133 26.83192 1.000 20.59450 177 ASN A N 1
ATOM 693 C CA . ASN A 1 95 ? 3.56243 24.82231 27.20304 1.000 25.18737 177 ASN A CA 1
ATOM 694 C C . ASN A 1 95 ? 2.35634 24.53795 26.31925 1.000 23.97326 177 ASN A C 1
ATOM 695 O O . ASN A 1 95 ? 1.22918 24.80406 26.73174 1.000 23.33196 177 ASN A O 1
ATOM 700 N N . LEU A 1 96 ? 2.56602 23.98421 25.13727 1.000 24.28404 178 LEU A N 1
ATOM 701 C CA . LEU A 1 96 ? 1.46515 23.61635 24.26429 1.000 24.39625 178 LEU A CA 1
ATOM 702 C C . LEU A 1 96 ? 0.81532 22.31446 24.68664 1.000 26.57617 178 LEU A C 1
ATOM 703 O O . LEU A 1 96 ? -0.37682 22.11984 24.40487 1.000 28.12963 178 LEU A O 1
ATOM 708 N N . ALA A 1 97 ? 1.56792 21.45475 25.39878 1.000 20.56245 179 ALA A N 1
ATOM 709 C CA . ALA A 1 97 ? 1.25472 20.02510 25.48545 1.000 21.78843 179 ALA A CA 1
ATOM 710 C C . ALA A 1 97 ? -0.14043 19.75271 26.03461 1.000 28.79902 179 ALA A C 1
ATOM 711 O O . ALA A 1 97 ? -0.85007 18.86238 25.53677 1.000 26.31399 179 ALA A O 1
ATOM 713 N N . ALA A 1 98 ? -0.53349 20.46124 27.09102 1.000 23.58734 180 ALA A N 1
ATOM 714 C CA . ALA A 1 98 ? -1.81073 20.17211 27.72522 1.000 27.72798 180 ALA A CA 1
ATOM 715 C C . ALA A 1 98 ? -3.00475 20.51045 26.83868 1.000 28.11004 180 ALA A C 1
ATOM 716 O O . ALA A 1 98 ? -4.12818 20.09752 27.15811 1.000 28.98642 180 ALA A O 1
ATOM 718 N N . LEU A 1 99 ? -2.78901 21.26423 25.76176 1.000 31.13085 181 LEU A N 1
ATOM 719 C CA . LEU A 1 99 ? -3.84765 21.67044 24.85040 1.000 32.88884 181 LEU A CA 1
ATOM 720 C C . LEU A 1 99 ? -4.08519 20.67300 23.73539 1.000 34.81177 181 LEU A C 1
ATOM 721 O O . LEU A 1 99 ? -5.13423 20.73533 23.08824 1.000 37.30344 181 LEU A O 1
ATOM 726 N N . LEU A 1 100 ? -3.17126 19.73286 23.53370 1.000 36.22040 182 LEU A N 1
ATOM 727 C CA . LEU A 1 100 ? -3.17816 18.88199 22.35786 1.000 33.75694 182 LEU A CA 1
ATOM 728 C C . LEU A 1 100 ? -4.04710 17.64040 22.53735 1.000 30.09433 182 LEU A C 1
ATOM 729 O O . LEU A 1 100 ? -4.13237 17.05394 23.62399 1.000 28.58827 182 LEU A O 1
ATOM 734 N N . ASP A 1 101 ? -4.66839 17.22356 21.43422 1.000 32.79195 183 ASP A N 1
ATOM 735 C CA . ASP A 1 101 ? -5.31406 15.92740 21.36918 1.000 33.52505 183 ASP A CA 1
ATOM 736 C C . ASP A 1 101 ? -4.22656 14.85497 21.26720 1.000 34.70903 183 ASP A C 1
ATOM 737 O O . ASP A 1 101 ? -3.02942 15.15191 21.22989 1.000 31.76278 183 ASP A O 1
ATOM 742 N N . LEU A 1 102 ? -4.63641 13.58834 21.25243 1.000 30.49036 184 LEU A N 1
ATOM 743 C CA . LEU A 1 102 ? -3.66390 12.50462 21.25966 1.000 31.12171 184 LEU A CA 1
ATOM 744 C C . LEU A 1 102 ? -2.72851 12.58563 20.05070 1.000 28.30217 184 LEU A C 1
ATOM 745 O O . LEU A 1 102 ? -1.51049 12.44208 20.19101 1.000 23.97868 184 LEU A O 1
ATOM 750 N N . GLN A 1 103 ? -3.28690 12.82435 18.85927 1.000 28.04508 185 GLN A N 1
ATOM 751 C CA . GLN A 1 103 ? -2.48074 12.88209 17.63714 1.000 29.63204 185 GLN A CA 1
ATOM 752 C C . GLN A 1 103 ? -1.43151 13.98394 17.72230 1.000 30.11112 185 GLN A C 1
ATOM 753 O O . GLN A 1 103 ? -0.25058 13.76354 17.41337 1.000 29.10615 185 GLN A O 1
ATOM 759 N N . GLY A 1 104 ? -1.86360 15.18675 18.12191 1.000 24.45008 186 GLY A N 1
ATOM 760 C CA . GLY A 1 104 ? -0.94205 16.30440 18.27321 1.000 28.47424 186 GLY A CA 1
ATOM 761 C C . GLY A 1 104 ? 0.13051 16.05766 19.31706 1.000 26.61290 186 GLY A C 1
ATOM 762 O O . GLY A 1 104 ? 1.30106 16.34910 19.08732 1.000 30.24939 186 GLY A O 1
ATOM 763 N N . LEU A 1 105 ? -0.25303 15.51504 20.48281 1.000 22.33252 187 LEU A N 1
ATOM 764 C CA . LEU A 1 105 ? 0.73303 15.27372 21.53723 1.000 23.21457 187 LEU A CA 1
ATOM 765 C C . LEU A 1 105 ? 1.79866 14.30359 21.07319 1.000 24.31417 187 LEU A C 1
ATOM 766 O O . LEU A 1 105 ? 2.99227 14.51214 21.31443 1.000 26.19730 187 LEU A O 1
ATOM 771 N N . GLU A 1 106 ? 1.38127 13.23457 20.40793 1.000 26.67376 188 GLU A N 1
ATOM 772 C CA . GLU A 1 106 ? 2.33453 12.26844 19.87940 1.000 24.76711 188 GLU A CA 1
ATOM 773 C C . GLU A 1 106 ? 3.30216 12.91321 18.88964 1.000 20.89305 188 GLU A C 1
ATOM 774 O O . GLU A 1 106 ? 4.52076 12.72951 18.99659 1.000 23.16767 188 GLU A O 1
ATOM 780 N N . LYS A 1 107 ? 2.77615 13.66323 17.91120 1.000 23.83529 189 LYS A N 1
ATOM 781 C CA . LYS A 1 107 ? 3.62387 14.36810 16.94453 1.000 27.11794 189 LYS A CA 1
ATOM 782 C C . LYS A 1 107 ? 4.69064 15.22491 17.63084 1.000 29.34947 189 LYS A C 1
ATOM 783 O O . LYS A 1 107 ? 5.86782 15.19738 17.24237 1.000 30.66351 189 LYS A O 1
ATOM 789 N N . VAL A 1 108 ? 4.30100 16.03104 18.62743 1.000 25.78038 190 VAL A N 1
ATOM 790 C CA . VAL A 1 108 ? 5.32025 16.90669 19.21962 1.000 24.94023 190 VAL A CA 1
ATOM 791 C C . VAL A 1 108 ? 6.29140 16.09818 20.07004 1.000 22.55532 190 VAL A C 1
ATOM 792 O O . VAL A 1 108 ? 7.47593 16.44367 20.15576 1.000 27.92837 190 VAL A O 1
ATOM 796 N N . LEU A 1 109 ? 5.84283 14.99504 20.67259 1.000 22.84986 191 LEU A N 1
ATOM 797 C CA . LEU A 1 109 ? 6.73993 14.26984 21.56022 1.000 22.63010 191 LEU A CA 1
ATOM 798 C C . LEU A 1 109 ? 7.65701 13.27735 20.83694 1.000 26.32975 191 LEU A C 1
ATOM 799 O O . LEU A 1 109 ? 8.77521 13.03756 21.31523 1.000 29.33447 191 LEU A O 1
ATOM 804 N N . ILE A 1 110 ? 7.23828 12.65473 19.72912 1.000 23.27517 192 ILE A N 1
ATOM 805 C CA . ILE A 1 110 ? 8.13189 11.73481 19.01901 1.000 26.02469 192 ILE A CA 1
ATOM 806 C C . ILE A 1 110 ? 8.69275 12.32182 17.73253 1.000 24.49190 192 ILE A C 1
ATOM 807 O O . ILE A 1 110 ? 9.65528 11.75786 17.18474 1.000 28.15922 192 ILE A O 1
ATOM 812 N N . ARG A 1 111 ? 8.12427 13.41267 17.23063 1.000 26.80991 193 ARG A N 1
ATOM 813 C CA . ARG A 1 111 ? 8.65462 14.16024 16.07875 1.000 31.28085 193 ARG A CA 1
ATOM 814 C C . ARG A 1 111 ? 8.62653 13.33595 14.79455 1.000 31.37778 193 ARG A C 1
ATOM 815 O O . ARG A 1 111 ? 9.47349 13.50481 13.90698 1.000 33.44942 193 ARG A O 1
ATOM 823 N N . GLN A 1 112 ? 7.64934 12.44384 14.68648 1.000 33.20214 194 GLN A N 1
ATOM 824 C CA . GLN A 1 112 ? 7.45091 11.65779 13.48291 1.000 35.22494 194 GLN A CA 1
ATOM 825 C C . GLN A 1 112 ? 5.98927 11.73165 13.08174 1.000 33.83109 194 GLN A C 1
ATOM 826 O O . GLN A 1 112 ? 5.10772 12.01447 13.90386 1.000 32.24754 194 GLN A O 1
ATOM 832 N N . GLU A 1 113 ? 5.74932 11.46334 11.80544 1.000 32.28031 195 GLU A N 1
ATOM 833 C CA . GLU A 1 113 ? 4.40737 11.22936 11.30322 1.000 34.83702 195 GLU A CA 1
ATOM 834 C C . GLU A 1 113 ? 4.03689 9.75983 11.49271 1.000 39.31222 195 GLU A C 1
ATOM 835 O O . GLU A 1 113 ? 4.89064 8.90825 11.75703 1.000 39.38057 195 GLU A O 1
ATOM 841 N N . ASP A 1 114 ? 2.73875 9.47050 11.35995 1.000 37.53774 196 ASP A N 1
ATOM 842 C CA . ASP A 1 114 ? 2.22812 8.09883 11.30580 1.000 38.14984 196 ASP A CA 1
ATOM 843 C C . ASP A 1 114 ? 2.51132 7.31295 12.59411 1.000 33.18201 196 ASP A C 1
ATOM 844 O O . ASP A 1 114 ? 2.67829 6.08988 12.56565 1.000 39.45027 196 ASP A O 1
ATOM 849 N N . GLY A 1 115 ? 2.51788 8.00238 13.73049 1.000 29.07124 197 GLY A N 1
ATOM 850 C CA . GLY A 1 115 ? 2.61564 7.34284 15.02701 1.000 30.93525 197 GLY A CA 1
ATOM 851 C C . GLY A 1 115 ? 1.41995 6.44081 15.27176 1.000 30.62671 197 GLY A C 1
ATOM 852 O O . GLY A 1 115 ? 0.39848 6.51657 14.59479 1.000 31.63287 197 GLY A O 1
ATOM 853 N N . LYS A 1 116 ? 1.55188 5.55499 16.26212 1.000 28.80013 198 LYS A N 1
ATOM 854 C CA . LYS A 1 116 ? 0.53654 4.53083 16.48302 1.000 29.90992 198 LYS A CA 1
ATOM 855 C C . LYS A 1 116 ? -0.15119 4.66647 17.82998 1.000 28.00119 198 LYS A C 1
ATOM 856 O O . LYS A 1 116 ? -0.89719 3.76153 18.21714 1.000 30.50896 198 LYS A O 1
ATOM 862 N N . ALA A 1 117 ? 0.06535 5.76856 18.55224 1.000 26.12352 199 ALA A N 1
ATOM 863 C CA . ALA A 1 117 ? -0.62709 5.95237 19.82338 1.000 23.72733 199 ALA A CA 1
ATOM 864 C C . ALA A 1 117 ? -2.13521 5.80624 19.68105 1.000 27.31991 199 ALA A C 1
ATOM 865 O O . ALA A 1 117 ? -2.80779 5.42795 20.64079 1.000 30.25791 199 ALA A O 1
ATOM 867 N N . ASN A 1 118 ? -2.68007 6.04745 18.48387 1.000 28.65176 200 ASN A N 1
ATOM 868 C CA . ASN A 1 118 ? -4.12067 5.96339 18.28282 1.000 29.71139 200 ASN A CA 1
ATOM 869 C C . ASN A 1 118 ? -4.63920 4.53233 18.24100 1.000 29.02480 200 ASN A C 1
ATOM 870 O O . ASN A 1 118 ? -5.86236 4.34118 18.22778 1.000 28.91261 200 ASN A O 1
ATOM 875 N N . ILE A 1 119 ? -3.76188 3.52343 18.21786 1.000 30.47300 201 ILE A N 1
ATOM 876 C CA . ILE A 1 119 ? -4.25362 2.15132 18.27088 1.000 36.57937 201 ILE A CA 1
ATOM 877 C C . ILE A 1 119 ? -4.31489 1.62101 19.69720 1.000 32.22123 201 ILE 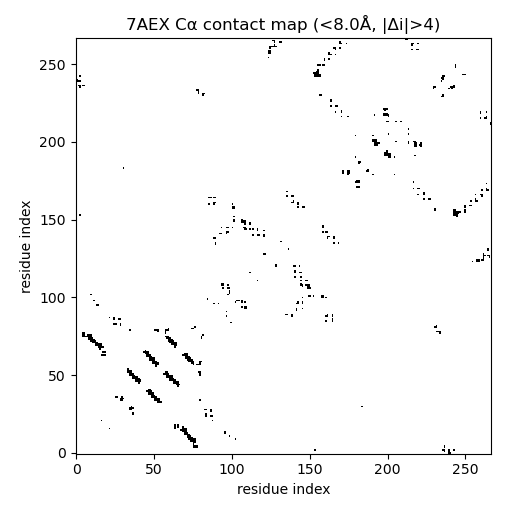A C 1
ATOM 878 O O . ILE A 1 119 ? -4.87544 0.53105 19.91431 1.000 33.95692 201 ILE A O 1
ATOM 883 N N . VAL A 1 120 ? -3.76204 2.34797 20.67567 1.000 29.70681 202 VAL A N 1
ATOM 884 C CA . VAL A 1 120 ? -3.75672 1.85930 22.04973 1.000 27.89441 202 VAL A CA 1
ATOM 885 C C . VAL A 1 120 ? -5.16670 1.93554 22.61668 1.000 25.70268 202 VAL A C 1
ATOM 886 O O . VAL A 1 120 ? -5.83595 2.97354 22.52710 1.000 26.54192 202 VAL A O 1
ATOM 890 N N . GLN A 1 121 ? -5.60598 0.84800 23.24026 1.000 27.42230 203 GLN A N 1
ATOM 891 C CA . GLN A 1 121 ? -6.88588 0.82360 23.93469 1.000 31.77715 203 GLN A CA 1
ATOM 892 C C . GLN A 1 121 ? -6.83224 1.77560 25.12040 1.000 33.56938 203 GLN A C 1
ATOM 893 O O . GLN A 1 121 ? -6.11996 1.51779 26.10123 1.000 29.05682 203 GLN A O 1
ATOM 899 N N . GLN A 1 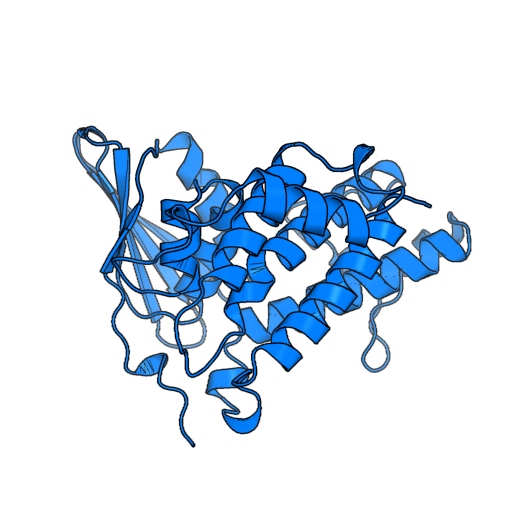122 ? -7.58687 2.87361 25.03182 1.000 27.74760 204 GLN A N 1
ATOM 900 C CA . GLN A 1 122 ? -7.50385 3.91250 26.04760 1.000 31.58297 204 GLN A CA 1
ATOM 901 C C . GLN A 1 122 ? -7.90850 3.39496 27.41460 1.000 33.75955 204 GLN A C 1
ATOM 902 O O . GLN A 1 122 ? -7.31377 3.78824 28.42305 1.000 36.45412 204 GLN A O 1
ATOM 908 N N . GLU A 1 123 ? -8.91373 2.51400 27.47845 1.000 29.24071 205 GLU A N 1
ATOM 909 C CA . GLU A 1 123 ? -9.36466 2.05707 28.79339 1.000 36.17816 205 GLU A CA 1
ATOM 910 C C . GLU A 1 123 ? -8.28813 1.24241 29.50140 1.000 41.67097 205 GLU A C 1
ATOM 911 O O . GLU A 1 123 ? -8.20577 1.26621 30.73690 1.000 44.33465 205 GLU A O 1
ATOM 917 N N . VAL A 1 124 ? -7.43799 0.54528 28.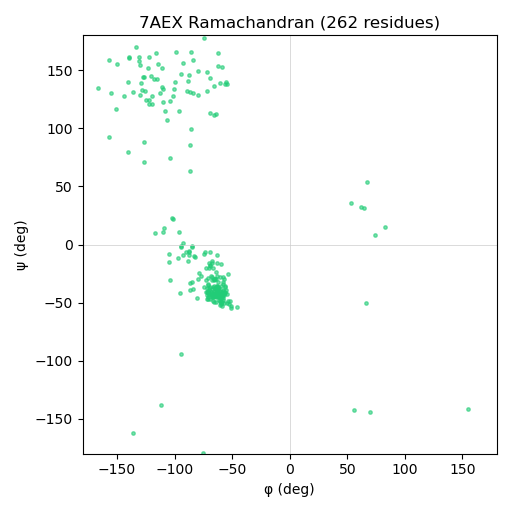74523 1.000 37.57781 206 VAL A N 1
ATOM 918 C CA . VAL A 1 124 ? -6.33359 -0.18003 29.36472 1.000 35.79986 206 VAL A CA 1
ATOM 919 C C . VAL A 1 124 ? -5.25351 0.78465 29.84877 1.000 33.95369 206 VAL A C 1
ATOM 920 O O . VAL A 1 124 ? -4.68864 0.59809 30.93275 1.000 30.08026 206 VAL A O 1
ATOM 924 N N . ALA A 1 125 ? -4.94238 1.82295 29.05762 1.000 32.63465 207 ALA A N 1
ATOM 925 C CA . ALA A 1 125 ? -4.00059 2.84155 29.51388 1.000 37.15222 207 ALA A CA 1
ATOM 926 C C . ALA A 1 125 ? -4.52049 3.56128 30.75491 1.000 38.92490 207 ALA A C 1
ATOM 927 O O . ALA A 1 125 ? -3.74072 3.92105 31.64291 1.000 40.11381 207 ALA A O 1
ATOM 929 N N . ARG A 1 126 ? -5.83170 3.79540 30.82803 1.000 36.72973 208 ARG A N 1
ATOM 930 C CA . ARG A 1 126 ? -6.39698 4.41045 32.02531 1.000 38.50879 208 ARG A CA 1
ATOM 931 C C . ARG A 1 126 ? -6.22038 3.52476 33.25556 1.000 40.74151 208 ARG A C 1
ATOM 932 O O . ARG A 1 126 ? -5.84856 4.01911 34.32856 1.000 42.03907 208 ARG A O 1
ATOM 940 N N . THR A 1 127 ? -6.48609 2.21630 33.13281 1.000 38.81563 209 THR A N 1
ATOM 941 C CA . THR A 1 127 ? -6.34206 1.35284 34.30478 1.000 38.33390 209 THR A CA 1
ATOM 942 C C . THR A 1 127 ? -4.88604 1.29866 34.76830 1.000 35.23297 209 THR A C 1
ATOM 943 O O . THR A 1 127 ? -4.61993 1.15345 35.96839 1.000 34.47502 209 THR A O 1
ATOM 947 N N . TYR A 1 128 ? -3.93501 1.45999 33.84439 1.000 33.84175 210 TYR A N 1
ATOM 948 C CA . TYR A 1 128 ? -2.53906 1.64702 34.23155 1.000 36.49966 210 TYR A CA 1
ATOM 949 C C . TYR A 1 128 ? -2.38989 2.88104 35.11766 1.000 35.99258 210 TYR A C 1
ATOM 950 O O . TYR A 1 128 ? -1.83227 2.81257 36.22000 1.000 37.89090 210 TYR A O 1
ATOM 959 N N . LEU A 1 129 ? -2.89712 4.01756 34.65237 1.000 35.82926 211 LEU A N 1
ATOM 960 C CA . LEU A 1 129 ? -2.78850 5.25295 35.42951 1.000 38.38138 211 LEU A CA 1
ATOM 961 C C . LEU A 1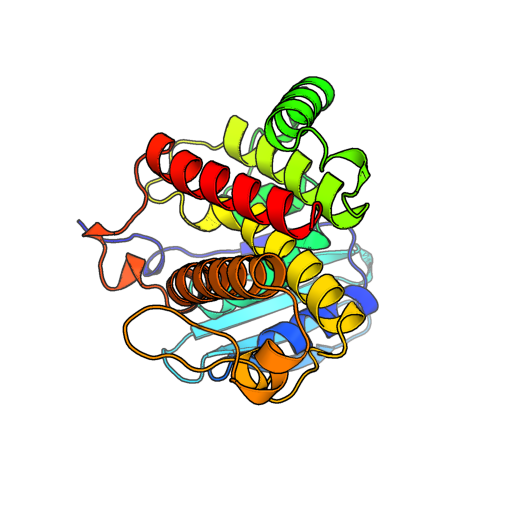 129 ? -3.53365 5.14601 36.75524 1.000 36.70237 211 LEU A C 1
ATOM 962 O O . LEU A 1 129 ? -3.05091 5.62797 37.78394 1.000 35.40331 211 LEU A O 1
ATOM 967 N N . GLN A 1 130 ? -4.72081 4.53759 36.74319 1.000 34.36030 212 GLN A N 1
ATOM 968 C CA . GLN A 1 130 ? -5.46179 4.33914 37.98394 1.000 33.21146 212 GLN A CA 1
ATOM 969 C C . GLN A 1 130 ? -4.62466 3.57623 39.00577 1.000 33.87480 212 GLN A C 1
ATOM 970 O O . GLN A 1 130 ? -4.62235 3.91780 40.19253 1.000 30.40018 212 GLN A O 1
ATOM 976 N N . THR A 1 131 ? -3.88761 2.54974 38.56229 1.000 33.25397 213 THR A N 1
ATOM 977 C CA . THR A 1 131 ? -3.11327 1.74798 39.50446 1.000 35.92488 213 THR A CA 1
ATOM 978 C C . THR A 1 131 ? -1.95626 2.54100 40.09926 1.000 39.02770 213 THR A C 1
ATOM 979 O O . THR A 1 131 ? -1.68040 2.43586 41.29986 1.000 46.00039 213 THR A O 1
ATOM 983 N N . VAL A 1 132 ? -1.26390 3.33892 39.28393 1.000 41.57954 214 VAL A N 1
ATOM 984 C CA . VAL A 1 132 ? -0.09615 4.04643 39.80304 1.000 47.79238 214 VAL A CA 1
ATOM 985 C C . VAL A 1 132 ? -0.51029 5.20700 40.70454 1.000 51.45039 214 VAL A C 1
ATOM 986 O O . VAL A 1 132 ? 0.12594 5.45202 41.73876 1.000 55.44304 214 VAL A O 1
ATOM 990 N N . MET A 1 133 ? -1.60165 5.90636 40.36921 1.000 42.27830 215 MET A N 1
ATOM 991 C CA . MET A 1 133 ? -2.02174 7.06139 41.15532 1.000 34.92609 215 MET A CA 1
ATOM 992 C C . MET A 1 133 ? -2.71955 6.66544 42.45266 1.000 34.51676 215 MET A C 1
ATOM 993 O O . MET A 1 133 ? -2.71792 7.44974 43.41199 1.000 35.41401 215 MET A O 1
ATOM 998 N N . ALA A 1 134 ? -3.34419 5.48801 42.49102 1.000 32.35021 216 ALA A N 1
ATOM 999 C CA . ALA A 1 134 ? -3.96986 4.91983 43.69929 1.000 37.90075 216 ALA A CA 1
ATOM 1000 C C . ALA A 1 134 ? -4.95172 5.95457 44.25372 1.000 37.25056 216 ALA A C 1
ATOM 1001 O O . ALA A 1 134 ? -5.82853 6.40162 43.50111 1.000 35.14449 216 ALA A O 1
ATOM 1003 N N A ASP A 1 135 ? -4.83048 6.37060 45.51575 0.574 38.62844 217 ASP A N 1
ATOM 1004 N N B ASP A 1 135 ? -4.83063 6.36600 45.51714 0.426 38.60089 217 ASP A N 1
ATOM 1005 C CA A ASP A 1 135 ? -5.80745 7.27020 46.12194 0.574 39.74312 217 ASP A CA 1
ATOM 1006 C CA B ASP A 1 135 ? -5.81621 7.27198 46.10005 0.426 39.73743 217 ASP A CA 1
ATOM 1007 C C A ASP A 1 135 ? -5.71546 8.69550 45.59825 0.574 36.13038 217 ASP 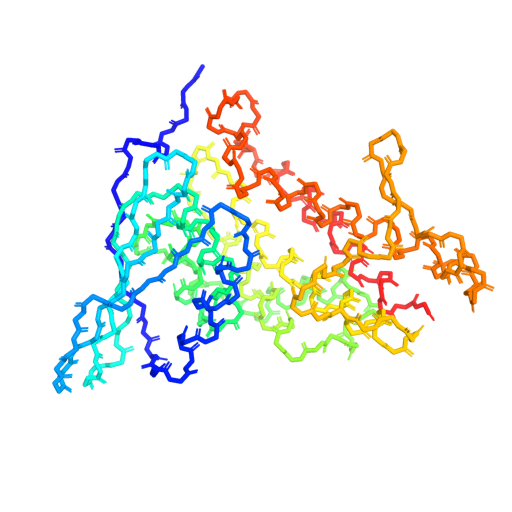A C 1
ATOM 1008 C C B ASP A 1 135 ? -5.81859 8.64083 45.44045 0.426 36.02268 217 ASP A C 1
ATOM 1009 O O A ASP A 1 135 ? -6.54167 9.53301 45.98125 0.574 36.55268 217 ASP A O 1
ATOM 1010 O O B ASP A 1 135 ? -6.79897 9.38215 45.57764 0.426 37.17497 217 ASP A O 1
ATOM 1019 N N . ALA A 1 136 ? -4.74929 9.00123 44.73836 1.000 31.12141 218 ALA A N 1
ATOM 1020 C CA . ALA A 1 136 ? -4.70631 10.31626 44.12414 1.000 29.78257 218 ALA A CA 1
ATOM 1021 C C . ALA A 1 136 ? -5.57930 10.39889 42.88228 1.000 29.16312 218 ALA A C 1
ATOM 1022 O O . ALA A 1 136 ? -5.95018 11.50966 42.49531 1.000 33.14092 218 ALA A O 1
ATOM 1024 N N . TYR A 1 137 ? -5.92077 9.25683 42.26294 1.000 29.32059 219 TYR A N 1
ATOM 1025 C CA . TYR A 1 137 ? -6.55420 9.29996 40.94417 1.000 30.70348 219 TYR A CA 1
ATOM 1026 C C . TYR A 1 137 ? -7.83862 10.12598 40.92423 1.000 35.65693 219 TYR A C 1
ATOM 1027 O O . TYR A 1 137 ? -8.01982 10.90348 39.97061 1.000 38.32646 219 TYR A O 1
ATOM 1036 N N . PRO A 1 138 ? -8.73883 10.05338 41.91417 1.000 38.97896 220 PRO A N 1
ATOM 1037 C CA . PRO A 1 138 ? -9.94022 10.90094 41.83683 1.000 38.65102 220 PRO A CA 1
ATOM 1038 C C . PRO A 1 138 ? -9.64761 12.37806 42.02797 1.000 39.86189 220 PRO A C 1
ATOM 1039 O O . PRO A 1 138 ? -10.48919 13.20805 41.67052 1.000 36.75820 220 PRO A O 1
ATOM 1043 N N . HIS A 1 139 ? -8.47405 12.73427 42.54988 1.000 39.70879 221 HIS A N 1
ATOM 1044 C CA . HIS A 1 139 ? -8.13988 14.13562 42.76294 1.000 39.27507 221 HIS A CA 1
ATOM 1045 C C . HIS A 1 139 ? -7.60292 14.81449 41.51269 1.000 38.04850 221 HIS A C 1
ATOM 1046 O O . HIS A 1 139 ? -7.48840 16.04973 41.50053 1.000 37.80471 221 HIS A O 1
ATOM 1053 N N . LEU A 1 140 ? -7.31151 14.04908 40.46178 1.000 28.55246 222 LEU A N 1
ATOM 1054 C CA . LEU A 1 140 ? -6.62524 14.60951 39.31112 1.000 28.42188 222 LEU A CA 1
ATOM 1055 C C . LEU A 1 140 ? -7.51400 15.63028 38.62320 1.000 31.05348 222 LEU A C 1
ATOM 1056 O O . LEU A 1 140 ? -8.71361 15.40889 38.44177 1.000 26.59773 222 LEU A O 1
ATOM 1061 N N . HIS A 1 141 ? -6.92653 16.75956 38.25131 1.000 34.63665 223 HIS A N 1
ATOM 1062 C CA . HIS A 1 141 ? -7.65554 17.71843 37.43364 1.000 38.27193 223 HIS A CA 1
ATOM 1063 C C . HIS A 1 141 ? -8.00139 17.07519 36.09135 1.000 31.17472 223 HIS A C 1
ATOM 1064 O O . HIS A 1 141 ? -7.28707 16.19040 35.60785 1.000 28.63920 223 HIS A O 1
ATOM 1071 N N . VAL A 1 142 ? -9.07790 17.56038 35.46135 1.000 34.13941 224 VAL A N 1
ATOM 1072 C CA . VAL A 1 142 ? -9.48841 17.02740 34.15633 1.000 32.14183 224 VAL A CA 1
ATOM 1073 C C . VAL A 1 142 ? -8.32900 17.08631 33.16386 1.000 30.98981 224 VAL A C 1
ATOM 1074 O O . VAL A 1 142 ? -7.98386 16.08726 32.51536 1.000 27.37809 224 VAL A O 1
ATOM 1078 N N . THR A 1 143 ? -7.69061 18.25153 33.05904 1.000 27.33990 225 THR A N 1
ATOM 1079 C CA . THR A 1 143 ? -6.59342 18.42836 32.10913 1.000 32.79922 225 THR A CA 1
ATOM 1080 C C . THR A 1 143 ? -5.44598 17.46731 32.40450 1.000 27.72337 225 THR A C 1
ATOM 1081 O O . THR A 1 143 ? -4.83647 16.91439 31.48151 1.000 27.22251 225 THR A O 1
ATOM 1085 N N . ALA A 1 144 ? -5.14103 17.25316 33.68655 1.000 28.72735 226 ALA A N 1
ATOM 1086 C CA . ALA A 1 144 ? -4.04126 16.36042 34.05687 1.000 28.45024 226 ALA A CA 1
ATOM 1087 C C . ALA A 1 144 ? -4.35515 14.92337 33.68245 1.000 29.60136 226 ALA A C 1
ATOM 1088 O O . ALA A 1 144 ? -3.51344 14.20939 33.11972 1.000 25.75445 226 ALA A O 1
ATOM 1090 N N . GLU A 1 145 ? -5.56732 14.48125 33.99224 1.000 26.23246 227 GLU A N 1
ATOM 1091 C CA . GLU A 1 145 ? -5.94580 13.11079 33.69123 1.000 29.54927 227 GLU A CA 1
ATOM 1092 C C . GLU A 1 145 ? -5.81471 12.83192 32.20291 1.000 23.61911 227 GLU A C 1
ATOM 1093 O O . GLU A 1 145 ? -5.21275 11.83133 31.79886 1.000 24.34695 227 GLU A O 1
ATOM 1099 N N . LYS A 1 146 ? -6.34155 13.73237 31.37422 1.000 27.30817 228 LYS A N 1
ATOM 1100 C CA . LYS A 1 146 ? -6.27122 13.57391 29.92000 1.000 27.36986 228 LYS A CA 1
ATOM 1101 C C . LYS A 1 146 ? -4.82943 13.57547 29.41949 1.000 25.67737 228 LYS A C 1
ATOM 1102 O O . LYS A 1 146 ? -4.46775 12.78405 28.53471 1.000 25.01711 228 LYS A O 1
ATOM 1108 N N . LEU A 1 147 ? -4.00723 14.49332 29.93292 1.000 23.84431 229 LEU A N 1
ATOM 1109 C CA . LEU A 1 147 ? -2.61403 14.57004 29.49479 1.000 25.63462 229 LEU A CA 1
ATOM 1110 C C . LEU A 1 147 ? -1.84825 13.31185 29.88781 1.000 25.64688 229 LEU A C 1
ATOM 1111 O O . LEU A 1 147 ? -1.10567 12.75609 29.07406 1.000 22.22406 229 LEU A O 1
ATOM 1116 N N . LEU A 1 148 ? -2.03631 12.83408 31.12662 1.000 21.63414 230 LEU A N 1
ATOM 1117 C CA . LEU A 1 148 ? -1.32646 11.63847 31.58366 1.000 22.59068 230 LEU A CA 1
ATOM 1118 C C . LEU A 1 148 ? -1.75975 10.39436 30.81138 1.000 22.30299 230 LEU A C 1
ATOM 1119 O O . LEU A 1 148 ? -0.92366 9.53870 30.48846 1.000 22.14951 230 LEU A O 1
ATOM 1124 N N . VAL A 1 149 ? -3.05762 10.26633 30.51479 1.000 21.07461 231 VAL A N 1
ATOM 1125 C CA . VAL A 1 149 ? -3.53082 9.09918 29.77530 1.000 21.75773 231 VAL A CA 1
ATOM 1126 C C . VAL A 1 149 ? -3.02414 9.14552 28.34149 1.000 24.72237 231 VAL A C 1
ATOM 1127 O O . VAL A 1 149 ? -2.51035 8.15181 27.81952 1.000 22.87046 231 VAL A O 1
ATOM 1131 N N . SER A 1 150 ? -3.15848 10.30350 27.68728 1.000 24.51039 232 SER A N 1
ATOM 1132 C CA . SER A 1 150 ? -2.62044 10.47731 26.34561 1.000 24.50007 232 SER A CA 1
ATOM 1133 C C . SER A 1 150 ? -1.11222 10.26366 26.32839 1.000 25.57204 232 SER A C 1
ATOM 1134 O O . SER A 1 150 ? -0.58257 9.61686 25.41511 1.000 27.76139 232 SER A O 1
ATOM 1137 N N . GLY A 1 151 ? -0.40971 10.78649 27.34460 1.000 21.51549 233 GLY A N 1
ATOM 1138 C CA . GLY A 1 151 ? 1.03240 10.58150 27.44729 1.000 19.03145 233 GLY A CA 1
ATOM 1139 C C . GLY A 1 151 ? 1.40646 9.12645 27.63436 1.000 24.77072 233 GLY A C 1
ATOM 1140 O O . GLY A 1 151 ? 2.42369 8.66912 27.11045 1.000 25.64036 233 GLY A O 1
ATOM 1141 N N . LEU A 1 152 ? 0.59321 8.37749 28.38195 1.000 26.85874 234 LEU A N 1
ATOM 1142 C CA . LEU A 1 152 ? 0.80233 6.93943 28.49156 1.000 24.28044 234 LEU A CA 1
ATOM 1143 C C . LEU A 1 152 ? 0.61886 6.25338 27.14744 1.000 21.84678 234 LEU A C 1
ATOM 1144 O O . LEU A 1 152 ? 1.37805 5.33941 26.80412 1.000 21.06368 234 LEU A O 1
ATOM 1149 N N . CYS A 1 153 ? -0.38592 6.66102 26.37856 1.000 20.20611 235 CYS A N 1
ATOM 1150 C CA . CYS A 1 153 ? -0.55877 6.03746 25.07421 1.000 23.36547 235 CYS A CA 1
ATOM 1151 C C . CYS A 1 153 ? 0.64734 6.32036 24.18829 1.000 22.99644 235 CYS A C 1
ATOM 1152 O O . CYS A 1 153 ? 1.05337 5.47829 23.38241 1.000 22.10257 235 CYS A O 1
ATOM 1155 N N . VAL A 1 154 ? 1.23314 7.51340 24.31782 1.000 20.38132 236 VAL A N 1
ATOM 1156 C CA . VAL A 1 154 ? 2.40112 7.84669 23.50876 1.000 22.88422 236 VAL A CA 1
ATOM 1157 C C . VAL A 1 154 ? 3.59938 7.00335 23.92679 1.000 20.92020 236 VAL A C 1
ATOM 1158 O O . VAL A 1 154 ? 4.32100 6.47976 23.07163 1.000 22.36453 236 VAL A O 1
ATOM 1162 N N . LYS A 1 155 ? 3.81101 6.82536 25.24004 1.000 21.22877 237 LYS A N 1
ATOM 1163 C CA . LYS A 1 155 ? 4.91359 5.98557 25.70917 1.000 21.30916 237 LYS A CA 1
ATOM 1164 C C . LYS A 1 155 ? 4.71940 4.55736 25.23628 1.000 21.64059 237 LYS A C 1
ATOM 1165 O O . LYS A 1 155 ? 5.65230 3.91681 24.73214 1.000 21.06076 237 LYS A O 1
ATOM 1171 N N . LEU A 1 156 ? 3.49171 4.05722 25.37530 1.000 20.15726 238 LEU A N 1
ATOM 1172 C CA . LEU A 1 156 ? 3.19163 2.67171 25.05401 1.000 22.58169 238 LEU A CA 1
ATOM 1173 C C . LEU A 1 156 ? 3.44192 2.36236 23.58245 1.000 25.16594 238 LEU A C 1
ATOM 1174 O O . LEU A 1 156 ? 3.81875 1.23538 23.23794 1.000 28.95893 238 LEU A O 1
ATOM 1179 N N . ALA A 1 157 ? 3.23612 3.33753 22.70018 1.000 24.98477 239 ALA A N 1
ATOM 1180 C CA . ALA A 1 157 ? 3.37584 3.09159 21.27139 1.000 28.95554 239 ALA A CA 1
ATOM 1181 C C . ALA A 1 157 ? 4.59273 3.78586 20.67726 1.000 26.34963 239 ALA A C 1
ATOM 1182 O O . ALA A 1 157 ? 4.70981 3.85916 19.45548 1.000 29.72060 239 ALA A O 1
ATOM 1184 N N . ALA A 1 158 ? 5.47726 4.32274 21.50984 1.000 25.82754 240 ALA A N 1
ATOM 1185 C CA . ALA A 1 158 ? 6.62304 5.05743 20.99578 1.000 24.19123 240 ALA A CA 1
ATOM 1186 C C . ALA A 1 158 ? 7.40679 4.16655 20.03855 1.000 27.63043 240 ALA A C 1
ATOM 1187 O O . ALA A 1 158 ? 7.59267 2.98096 20.32397 1.000 26.25513 240 ALA A O 1
ATOM 1189 N N . PRO A 1 159 ? 7.87039 4.68618 18.90517 1.000 27.61381 241 PRO A N 1
ATOM 1190 C CA . PRO A 1 159 ? 8.77958 3.91076 18.06047 1.000 32.22078 241 PRO A CA 1
ATOM 1191 C C . PRO A 1 159 ? 10.16502 3.89579 18.70329 1.000 33.16885 241 PRO A C 1
ATOM 1192 O O . PRO A 1 159 ? 10.39905 4.45462 19.78462 1.000 28.20364 241 PRO A O 1
ATOM 1196 N N . ASP A 1 160 ? 11.08414 3.22450 18.02127 1.000 35.11612 242 ASP A N 1
ATOM 1197 C CA . ASP A 1 160 ? 12.47796 3.16933 18.44316 1.000 39.18744 242 ASP A CA 1
ATOM 1198 C C . ASP A 1 160 ? 13.12586 4.54314 18.26079 1.000 37.05854 242 ASP A C 1
ATOM 1199 O O . ASP A 1 160 ? 13.28967 5.02173 17.13567 1.000 36.66187 242 ASP A O 1
ATOM 1204 N N . LEU A 1 161 ? 13.49158 5.18765 19.35887 1.000 33.19843 243 LEU A N 1
ATOM 1205 C CA . LEU A 1 161 ? 14.08731 6.51177 19.22945 1.000 35.86338 243 LEU A CA 1
ATOM 1206 C C . LEU A 1 161 ? 15.46156 6.53612 19.89003 1.000 39.07874 243 LEU A C 1
ATOM 1207 O O . LEU A 1 161 ? 15.70405 5.78880 20.83854 1.000 42.17025 243 LEU A O 1
ATOM 1212 N N . PRO A 1 162 ? 16.37919 7.38671 19.42620 1.000 40.68257 244 PRO A N 1
ATOM 1213 C CA . PRO A 1 162 ? 17.67382 7.49044 20.11946 1.000 34.16652 244 PRO A CA 1
ATOM 1214 C C . PRO A 1 162 ? 17.58231 8.15982 21.48524 1.000 33.02582 244 PRO A C 1
ATOM 1215 O O . PRO A 1 162 ? 18.47219 7.95002 22.31805 1.000 34.74994 244 PRO A O 1
ATOM 1219 N N . ASP A 1 163 ? 16.52716 8.93053 21.75359 1.000 30.65976 245 ASP A N 1
ATOM 1220 C CA . ASP A 1 163 ? 16.43449 9.72819 22.97692 1.000 30.02701 245 ASP A CA 1
ATOM 1221 C C . ASP A 1 163 ? 14.96447 9.86620 23.33554 1.000 27.11726 245 ASP A C 1
ATOM 1222 O O . ASP A 1 163 ? 14.19401 10.43479 22.55790 1.000 29.55657 245 ASP A O 1
ATOM 1227 N N . TYR A 1 164 ? 14.56685 9.32112 24.49046 1.000 26.15049 246 TYR A N 1
ATOM 1228 C CA . TYR A 1 164 ? 13.18358 9.36177 24.93353 1.000 24.83059 246 TYR A CA 1
ATOM 1229 C C . TYR A 1 164 ? 12.89208 10.50854 25.90200 1.000 27.48084 246 TYR A C 1
ATOM 1230 O O . TYR A 1 164 ? 11.81325 10.53029 26.50254 1.000 27.30241 246 TYR A O 1
ATOM 1239 N N . CYS A 1 165 ? 13.81967 11.45032 26.07498 1.000 27.52558 247 CYS A N 1
ATOM 1240 C CA . CYS A 1 165 ? 13.65837 12.41911 27.15630 1.000 27.27422 247 CYS A CA 1
ATOM 1241 C C . CYS A 1 165 ? 12.34432 13.19570 27.04544 1.000 29.35012 247 CYS A C 1
ATOM 1242 O O . CYS A 1 165 ? 11.72108 13.51805 28.06725 1.000 26.18877 247 CYS A O 1
ATOM 1245 N N . MET A 1 166 ? 11.88622 13.47931 25.82482 1.000 31.21567 248 MET A N 1
ATOM 1246 C CA . MET A 1 166 ? 10.67534 14.27905 25.66139 1.000 30.58818 248 MET A CA 1
ATOM 1247 C C . MET A 1 166 ? 9.42142 13.57912 26.17166 1.000 26.90142 248 MET A C 1
ATOM 1248 O O . MET A 1 166 ? 8.41141 14.24553 26.41372 1.000 29.84634 248 MET A O 1
ATOM 1253 N N . LEU A 1 167 ? 9.44544 12.25387 26.30905 1.000 21.27063 249 LEU A N 1
ATOM 1254 C CA . LEU A 1 167 ? 8.25959 11.53939 26.75760 1.000 23.44193 249 LEU A CA 1
ATOM 1255 C C . LEU A 1 167 ? 7.90775 11.80710 28.21732 1.000 23.07133 249 LEU A C 1
ATOM 1256 O O . LEU A 1 167 ? 6.84676 11.35806 28.66470 1.000 21.10408 249 LEU A O 1
ATOM 1261 N N . LEU A 1 168 ? 8.74596 12.52622 28.96401 1.000 25.54884 250 LEU A N 1
ATOM 1262 C CA . LEU A 1 168 ? 8.41009 12.93667 30.32701 1.000 26.73874 250 LEU A CA 1
ATOM 1263 C C . LEU A 1 168 ? 7.58809 14.22125 30.37480 1.000 26.09191 250 LEU A C 1
ATOM 1264 O O . LEU A 1 168 ? 7.18775 14.65363 31.46369 1.000 24.04835 250 LEU A O 1
ATOM 1269 N N . TYR A 1 169 ? 7.31253 14.84353 29.23241 1.000 24.59274 251 TYR A N 1
ATOM 1270 C CA . TYR A 1 169 ? 6.51785 16.07006 29.22844 1.000 21.92913 251 TYR A CA 1
ATOM 1271 C C . TYR A 1 169 ? 5.17243 15.93971 29.94318 1.000 24.07893 251 TYR A C 1
ATOM 1272 O O . TYR A 1 169 ? 4.85143 16.82105 30.75290 1.000 21.87989 251 TYR A O 1
ATOM 1281 N N . PRO A 1 170 ? 4.34432 14.91206 29.69010 1.000 24.24235 252 PRO A N 1
ATOM 1282 C CA . PRO A 1 170 ? 3.04138 14.83856 30.39230 1.000 24.61431 252 PRO A CA 1
ATOM 1283 C C . PRO A 1 170 ? 3.15997 14.87423 31.91762 1.000 25.67694 252 PRO A C 1
ATOM 1284 O O . PRO A 1 170 ? 2.32714 15.49156 32.59839 1.000 24.38341 252 PRO A O 1
ATOM 1288 N N . GLU A 1 171 ? 4.17295 14.20236 32.46313 1.000 27.66852 253 GLU A N 1
ATOM 1289 C CA . GLU A 1 171 ? 4.38626 14.15709 33.90850 1.000 24.46081 253 GLU A CA 1
ATOM 1290 C C . GLU A 1 171 ? 4.85561 15.50951 34.44400 1.000 20.75854 253 GLU A C 1
ATOM 1291 O O . GLU A 1 171 ? 4.38869 15.97503 35.48884 1.000 23.82222 253 GLU A O 1
ATOM 1297 N N . LEU A 1 172 ? 5.77209 16.15396 33.73087 1.000 21.07952 254 LEU A N 1
ATOM 1298 C CA . LEU A 1 172 ? 6.33342 17.41256 34.20370 1.000 24.46882 254 LEU A CA 1
ATOM 1299 C C . LEU A 1 172 ? 5.32523 18.54733 34.11310 1.000 28.96533 254 LEU A C 1
ATOM 1300 O O . LEU A 1 172 ? 5.27789 19.42150 34.99003 1.000 25.57904 254 LEU A O 1
ATOM 1305 N N . ARG A 1 173 ? 4.55689 18.59569 33.02081 1.000 24.08024 255 ARG A N 1
ATOM 1306 C CA . ARG A 1 173 ? 3.48743 19.58080 32.94974 1.000 24.57909 255 ARG A CA 1
ATOM 1307 C C . ARG A 1 173 ? 2.46279 19.32492 34.04611 1.000 20.45510 255 ARG A C 1
ATOM 1308 O O . ARG A 1 173 ? 1.94456 20.26872 34.65399 1.000 30.61784 255 ARG A O 1
ATOM 1316 N N . THR A 1 174 ? 2.17814 18.04904 34.33876 1.000 24.46146 256 THR A N 1
ATOM 1317 C CA . THR A 1 174 ? 1.21584 17.73798 35.39742 1.000 26.73123 256 THR A CA 1
ATOM 1318 C C . THR A 1 174 ? 1.74713 18.15353 36.76544 1.000 27.04177 256 THR A C 1
ATOM 1319 O O . THR A 1 174 ? 1.02976 18.78601 37.55548 1.000 28.02576 256 THR A O 1
ATOM 1323 N N . ILE A 1 175 ? 3.01281 17.83798 37.05331 1.000 26.10985 257 ILE A N 1
ATOM 1324 C CA . ILE A 1 175 ? 3.61286 18.31810 38.29676 1.000 22.43369 257 ILE A CA 1
ATOM 1325 C C . ILE A 1 175 ? 3.47417 19.82230 38.39388 1.000 22.03793 257 ILE A C 1
ATOM 1326 O O . ILE A 1 175 ? 3.12420 20.35532 39.45253 1.000 26.37733 257 ILE A O 1
ATOM 1331 N N . GLU A 1 176 ? 3.70901 20.53262 37.27859 1.000 24.53501 258 GLU A N 1
ATOM 1332 C CA . GLU A 1 176 ? 3.65820 21.99649 37.29693 1.000 24.43621 258 GLU A CA 1
ATOM 1333 C C . GLU A 1 176 ? 2.28539 22.50336 37.73141 1.000 31.99254 258 GLU A C 1
ATOM 1334 O O . GLU A 1 176 ? 2.18039 23.43347 38.54585 1.000 30.16590 258 GLU A O 1
ATOM 1340 N N . GLY A 1 177 ? 1.21983 21.92727 37.16431 1.000 30.77787 259 GLY A N 1
ATOM 1341 C CA . GLY A 1 177 ? -0.12473 22.38445 37.49465 1.000 30.43720 259 GLY A CA 1
ATOM 1342 C C . GLY A 1 177 ? -0.49980 22.10780 38.94217 1.000 29.52399 259 GLY A C 1
ATOM 1343 O O . GLY A 1 177 ? -1.03060 22.97927 39.63324 1.000 31.61224 259 GLY A O 1
ATOM 1344 N N . VAL A 1 178 ? -0.19700 20.89614 39.43075 1.000 24.95246 260 VAL A N 1
ATOM 1345 C CA . VAL A 1 178 ? -0.54518 20.54973 40.80926 1.000 26.13634 260 VAL A CA 1
ATOM 1346 C C . VAL A 1 178 ? 0.31531 21.32763 41.79340 1.000 29.02015 260 VAL A C 1
ATOM 1347 O O . VAL A 1 178 ? -0.17128 21.78831 42.83167 1.000 24.93017 260 VAL A O 1
ATOM 1351 N N . LEU A 1 179 ? 1.61226 21.46089 41.50743 1.000 31.96524 261 LEU A N 1
ATOM 1352 C CA . LEU A 1 179 ? 2.46004 22.27006 42.37957 1.000 29.66553 261 LEU A CA 1
ATOM 1353 C C . LEU A 1 179 ? 1.93073 23.69119 42.45390 1.000 31.33168 261 LEU A C 1
ATOM 1354 O O . LEU A 1 179 ? 1.77930 24.25259 43.54814 1.000 34.53704 261 LEU A O 1
ATOM 1359 N N . LYS A 1 180 ? 1.55711 24.25990 41.30498 1.000 32.73380 262 LYS A N 1
ATOM 1360 C CA . LYS A 1 180 ? 1.04825 25.62400 41.29672 1.000 34.01664 262 LYS A CA 1
ATOM 1361 C C . LYS A 1 180 ? -0.21893 25.74826 42.13387 1.000 32.44273 262 LYS A C 1
ATOM 1362 O O . LYS A 1 180 ? -0.33866 26.66730 42.95073 1.000 30.81068 262 LYS A O 1
ATOM 1368 N N . SER A 1 181 ? -1.18357 24.84307 41.95052 1.000 31.35030 263 SER A N 1
ATOM 1369 C CA . SER A 1 181 ? -2.41617 25.01429 42.71791 1.000 35.94104 263 SER A CA 1
ATOM 1370 C C . SER A 1 181 ? -2.18388 24.71830 44.19280 1.000 30.73726 263 SER A C 1
ATOM 1371 O O . SER A 1 181 ? -2.74671 25.39635 45.05126 1.000 34.30941 263 SER A O 1
ATOM 1374 N N . LYS A 1 182 ? -1.31153 23.76595 44.51134 1.000 27.99582 264 LYS A N 1
ATOM 1375 C CA . LYS A 1 182 ? -1.08558 23.44444 45.91581 1.000 30.30780 264 LYS A CA 1
ATOM 1376 C C . LYS A 1 182 ? -0.43776 24.61341 46.65466 1.000 30.78592 264 LYS A C 1
ATOM 1377 O O . LYS A 1 182 ? -0.91320 25.02818 47.71948 1.000 31.89691 264 LYS A O 1
ATOM 1383 N N . MET A 1 183 ? 0.64468 25.16938 46.09943 1.000 31.31107 265 MET A N 1
ATOM 1384 C CA . MET A 1 183 ? 1.27022 26.33654 46.71612 1.000 32.19984 265 MET A CA 1
ATOM 1385 C C . MET A 1 183 ? 0.29791 27.50509 46.79014 1.000 37.09904 265 MET A C 1
ATOM 1386 O O . MET A 1 183 ? 0.25330 28.23016 47.79327 1.000 41.73096 265 MET A O 1
ATOM 1391 N N . SER A 1 184 ? -0.49175 27.71198 45.73748 1.000 40.51977 266 SER A N 1
ATOM 1392 C CA . SER A 1 184 ? -1.42470 28.83349 45.76442 1.000 44.44592 266 SER A CA 1
ATOM 1393 C C . SER A 1 184 ? -2.43199 28.68200 46.89749 1.000 41.04516 266 SER A C 1
ATOM 1394 O O . SER A 1 184 ? -2.73060 29.65156 47.60444 1.000 38.27148 266 SER A O 1
ATOM 1397 N N . GLY A 1 185 ? -2.96233 27.47206 47.09589 1.000 40.98154 267 GLY A N 1
ATOM 1398 C CA . GLY A 1 185 ? -3.91591 27.27246 48.17735 1.000 43.48372 267 GLY A CA 1
ATOM 1399 C C . GLY A 1 185 ? -3.30815 27.41349 49.55758 1.000 45.19749 267 GLY A C 1
ATOM 1400 O O . GLY A 1 185 ? -4.04306 27.57596 50.53828 1.000 50.14638 267 GLY A O 1
ATOM 1401 N N . LEU A 1 186 ? -1.97921 27.36201 49.64913 1.000 42.29381 268 LEU A N 1
ATOM 1402 C CA . LEU A 1 186 ? -1.24180 27.49813 50.89337 1.000 42.17986 268 LEU A CA 1
ATOM 1403 C C . LEU A 1 186 ? -0.63305 28.88220 51.05166 1.000 43.12752 268 LEU A C 1
ATOM 1404 O O . LEU A 1 186 ? 0.35195 29.03536 51.78117 1.000 42.76820 268 LEU A O 1
ATOM 1409 N N . GLY A 1 187 ? -1.17813 29.88509 50.36619 1.000 43.26488 269 GLY A N 1
ATOM 1410 C CA . GLY A 1 187 ? -0.70013 31.24190 50.54223 1.000 45.03219 269 GLY A CA 1
ATOM 1411 C C . GLY A 1 187 ? 0.53445 31.59738 49.75107 1.000 46.79117 269 GLY A C 1
ATOM 1412 O O . GLY A 1 187 ? 1.16168 32.61893 50.03838 1.000 47.47360 269 GLY A O 1
ATOM 1413 N N . MET A 1 188 ? 0.89762 30.79444 48.75036 1.000 46.63741 270 MET A N 1
ATOM 1414 C CA . MET A 1 188 ? 2.10261 31.00592 47.94775 1.000 43.78752 270 MET A CA 1
ATOM 1415 C C . MET A 1 188 ? 1.73562 31.03487 46.46466 1.000 42.55021 270 MET A C 1
ATOM 1416 O O . MET A 1 188 ? 2.06975 30.11497 45.70558 1.000 43.71389 270 MET A O 1
ATOM 1421 N N . PRO A 1 189 ? 1.06348 32.09367 46.01374 1.000 47.00596 271 PRO A N 1
ATOM 1422 C CA . PRO A 1 189 ? 0.73631 32.20631 44.58597 1.000 46.17800 271 PRO A CA 1
ATOM 1423 C C . PRO A 1 189 ? 1.98845 32.23819 43.72088 1.000 43.26317 271 PRO A C 1
ATOM 1424 O O . PRO A 1 189 ? 2.97362 32.90351 44.04654 1.000 41.64586 271 PRO A O 1
ATOM 1428 N N . VAL A 1 190 ? 1.93184 31.52860 42.59742 1.000 43.59006 272 VAL A N 1
ATOM 1429 C CA . VAL A 1 190 ? 3.00022 31.51302 41.60241 1.000 48.68128 272 VAL A CA 1
ATOM 1430 C C . VAL A 1 190 ? 2.53219 32.32259 40.39415 1.000 57.10004 272 VAL A C 1
ATOM 1431 O O . VAL A 1 190 ? 1.68837 31.85375 39.62598 1.000 55.74852 272 VAL A O 1
ATOM 1435 N N . GLN A 1 191 ? 3.07966 33.51995 40.18288 1.000 71.62920 273 GLN A N 1
ATOM 1436 C CA . GLN A 1 191 ? 2.67333 34.34022 39.04252 1.000 86.99159 273 GLN A CA 1
ATOM 1437 C C . GLN A 1 191 ? 3.89165 34.91634 38.31565 1.000 93.75636 273 GLN A C 1
ATOM 1438 O O . GLN A 1 191 ? 5.01406 34.90349 38.82883 1.000 92.65885 273 GLN A O 1
ATOM 1444 N N . GLN A 1 192 ? 3.61879 35.50822 37.14015 1.000 102.12270 274 GLN A N 1
ATOM 1445 C CA . GLN A 1 192 ? 4.57020 35.60926 36.02574 1.000 105.01661 274 GLN A CA 1
ATOM 1446 C C . GLN A 1 192 ? 5.98852 36.04352 36.39485 1.000 104.93335 274 GLN A C 1
ATOM 1447 O O . GLN A 1 192 ? 6.93377 35.34078 35.99932 1.000 107.35247 274 GLN A O 1
ATOM 1449 N N . PRO A 1 193 ? 6.22675 37.16450 37.08879 1.000 100.37216 275 PRO A N 1
ATOM 1450 C CA . PRO A 1 193 ? 7.60133 37.48577 37.49354 1.000 98.26915 275 PRO A CA 1
ATOM 1451 C C . PRO A 1 193 ? 8.01313 36.69941 38.73018 1.000 96.58292 275 PRO A C 1
ATOM 1452 O O . PRO A 1 193 ? 7.18748 36.36000 39.58237 1.000 96.86095 275 PRO A O 1
ATOM 1456 N N . ALA A 1 194 ? 9.31534 36.40161 38.81085 1.000 95.33700 276 ALA A N 1
ATOM 1457 C CA . ALA A 1 194 ? 9.89566 35.57695 39.87453 1.000 90.94971 276 ALA A CA 1
ATOM 1458 C C . ALA A 1 194 ? 9.41022 34.13051 39.80170 1.000 83.32013 276 ALA A C 1
ATOM 1459 O O . ALA A 1 194 ? 10.22379 33.20103 39.83060 1.000 86.19233 276 ALA A O 1
ATOM 1461 N N . GLY A 1 195 ? 8.09750 33.92171 39.70523 1.000 73.79745 277 GLY A N 1
ATOM 1462 C CA . GLY A 1 195 ? 7.58098 32.56638 39.55070 1.000 62.24850 277 GLY A CA 1
ATOM 1463 C C . GLY A 1 195 ? 7.75606 31.75296 40.81862 1.000 53.61224 277 GLY A C 1
ATOM 1464 O O . GLY A 1 195 ? 7.63350 32.26489 41.93915 1.000 53.51467 277 GLY A O 1
ATOM 1465 N N . PHE A 1 196 ? 8.04366 30.46012 40.63795 1.000 44.35600 278 PHE A N 1
ATOM 1466 C CA . PHE A 1 196 ? 8.33093 29.58884 41.76906 1.000 42.83602 278 PHE A CA 1
ATOM 1467 C C . PHE A 1 196 ? 9.48162 30.10658 42.61227 1.000 43.46614 278 PHE A C 1
ATOM 1468 O O . PHE A 1 196 ? 9.46327 29.95828 43.84014 1.000 41.93658 278 PHE A O 1
ATOM 1476 N N . GLY A 1 197 ? 10.48734 30.71126 41.97158 1.000 45.53162 279 GLY A N 1
ATOM 1477 C CA . GLY A 1 197 ? 11.76607 30.92945 42.63073 1.000 49.36169 279 GLY A CA 1
ATOM 1478 C C . GLY A 1 197 ? 11.71898 31.83535 43.84473 1.000 51.25700 279 GLY A C 1
ATOM 1479 O O . GLY A 1 197 ? 12.55990 31.71644 44.73891 1.000 53.84134 279 GLY A O 1
ATOM 1480 N N . THR A 1 198 ? 10.75565 32.75625 43.89790 1.000 51.11223 280 THR A N 1
ATOM 1481 C CA . THR A 1 198 ? 10.65205 33.62449 45.06523 1.000 54.64356 280 THR A CA 1
ATOM 1482 C C . THR A 1 198 ? 10.35796 32.86083 46.34900 1.000 46.81294 280 THR A C 1
ATOM 1483 O O . THR A 1 198 ? 10.40403 33.45743 47.42516 1.000 49.67915 280 THR A O 1
ATOM 1487 N N . TYR A 1 199 ? 10.04207 31.57179 46.26825 1.000 42.93271 281 TYR A N 1
ATOM 1488 C CA . TYR A 1 199 ? 9.69707 30.78727 47.44091 1.000 41.86957 281 TYR A CA 1
ATOM 1489 C C . TYR A 1 199 ? 10.79959 29.84322 47.89558 1.000 43.92462 281 TYR A C 1
ATOM 1490 O O . TYR A 1 199 ? 10.67404 29.26459 48.97804 1.000 41.94137 281 TYR A O 1
ATOM 1499 N N . PHE A 1 200 ? 11.88014 29.68379 47.11871 1.000 42.92179 282 PHE A N 1
ATOM 1500 C CA . PHE A 1 200 ? 12.84923 28.62186 47.35621 1.000 39.08631 282 PHE A CA 1
ATOM 1501 C C . PHE A 1 200 ? 14.26899 29.16295 47.46994 1.000 41.62764 282 PHE A C 1
ATOM 1502 O O . PHE A 1 200 ? 14.64384 30.12217 46.78810 1.000 45.85296 282 PHE A O 1
ATOM 1510 N N . ASP A 1 201 ? 15.04731 28.53973 48.34977 1.000 40.54172 283 ASP A N 1
ATOM 1511 C CA . ASP A 1 201 ? 16.49864 28.62079 48.35974 1.000 42.76801 283 ASP A CA 1
ATOM 1512 C C . ASP A 1 201 ? 17.06272 27.38480 47.67873 1.000 46.17732 283 ASP A C 1
ATOM 1513 O O . ASP A 1 201 ? 16.35970 26.40014 47.44284 1.000 41.54888 283 ASP A O 1
ATOM 1518 N N . LYS A 1 202 ? 18.34429 27.44332 47.34249 1.000 54.50276 284 LYS A N 1
ATOM 1519 C CA . LYS A 1 202 ? 19.02161 26.33513 46.66938 1.000 55.52605 284 LYS A CA 1
ATOM 1520 C C . LYS A 1 202 ? 20.41528 26.20238 47.25100 1.000 63.46548 284 LYS A C 1
ATOM 1521 O O . LYS A 1 202 ? 21.40206 26.68274 46.67931 1.000 64.95193 284 LYS A O 1
ATOM 1527 N N . PRO A 1 203 ? 20.53089 25.58003 48.41947 1.000 68.69895 285 PRO A N 1
ATOM 1528 C CA . PRO A 1 203 ? 21.83650 25.09715 48.87033 1.000 76.09979 285 PRO A CA 1
ATOM 1529 C C . PRO A 1 203 ? 22.04381 23.68458 48.34452 1.000 80.38587 285 PRO A C 1
ATOM 1530 O O . PRO A 1 203 ? 21.11382 22.87452 48.27588 1.000 83.89813 285 PRO A O 1
ATOM 1534 N N . ALA A 1 204 ? 23.27543 23.40427 47.93762 1.000 78.92911 286 ALA A N 1
ATOM 1535 C CA . ALA A 1 204 ? 23.63867 22.13138 47.28265 1.000 74.43205 286 ALA A CA 1
ATOM 1536 C C . ALA A 1 204 ? 22.73724 21.95612 46.05174 1.000 66.80299 286 ALA A C 1
ATOM 1537 O O . ALA A 1 204 ? 22.42022 22.94114 45.36481 1.000 62.05724 286 ALA A O 1
ATOM 1539 N N . ALA A 1 205 ? 22.30641 20.73388 45.74738 1.000 63.29504 287 ALA A N 1
ATOM 1540 C CA . ALA A 1 205 ? 21.61312 20.42935 44.50168 1.000 60.30229 287 ALA A CA 1
ATOM 1541 C C . ALA A 1 205 ? 20.09181 20.47571 44.61869 1.000 55.76130 287 ALA A C 1
ATOM 1542 O O . ALA A 1 205 ? 19.40190 20.26234 43.61380 1.000 52.93609 287 ALA A O 1
ATOM 1544 N N . HIS A 1 206 ? 19.55405 20.76089 45.80336 1.000 53.72052 288 HIS A N 1
ATOM 1545 C CA . HIS A 1 206 ? 18.12733 20.65346 46.07203 1.000 52.08702 288 HIS A CA 1
ATOM 1546 C C . HIS A 1 206 ? 17.53711 22.00876 46.44883 1.000 50.26393 288 HIS A C 1
ATOM 1547 O O . HIS A 1 206 ? 18.16773 22.80603 47.15557 1.000 52.88927 288 HIS A O 1
ATOM 1554 N N . TYR A 1 207 ? 16.30893 22.25702 45.98279 1.000 41.42910 289 TYR A N 1
ATOM 1555 C CA . TYR A 1 207 ? 15.54991 23.44536 46.36703 1.000 43.17159 289 TYR A CA 1
ATOM 1556 C C . TYR A 1 207 ? 14.73865 23.15021 47.62762 1.000 42.89990 289 TYR A C 1
ATOM 1557 O O . TYR A 1 207 ? 14.06843 22.11667 47.70812 1.000 43.06490 289 TYR A O 1
ATOM 1566 N N . ILE A 1 208 ? 14.81075 24.04720 48.61145 1.000 40.93263 290 ILE A N 1
ATOM 1567 C CA . ILE A 1 208 ? 14.00269 23.95506 49.82160 1.000 43.70233 290 ILE A CA 1
ATOM 1568 C C . ILE A 1 208 ? 13.27643 25.27735 50.01465 1.000 44.52538 290 ILE A C 1
ATOM 1569 O O . ILE A 1 208 ? 13.82877 26.34736 49.73059 1.000 45.53480 290 ILE A O 1
ATOM 1574 N N . LEU A 1 209 ? 12.04494 25.20132 50.51526 1.000 38.21284 291 LEU A N 1
ATOM 1575 C CA . LEU A 1 209 ? 11.26632 26.40221 50.78108 1.000 35.65578 291 LEU A CA 1
ATOM 1576 C C . LEU A 1 209 ? 12.02589 27.35353 51.69849 1.000 38.92160 291 LEU A C 1
ATOM 1577 O O . LEU A 1 209 ? 12.65208 26.93385 52.67645 1.000 39.25785 291 LEU A O 1
ATOM 1582 N N . LYS A 1 210 ? 11.93619 28.64714 51.39962 1.000 37.10358 292 LYS A N 1
ATOM 1583 C CA . LYS A 1 210 ? 12.54075 29.64404 52.27026 1.000 40.70056 292 LYS A CA 1
ATOM 1584 C C . LYS A 1 210 ? 11.94824 29.55255 53.68162 1.000 42.61614 292 LYS A C 1
ATOM 1585 O O . LYS A 1 210 ? 10.80438 29.11217 53.85818 1.000 43.87492 292 LYS A O 1
ATOM 1591 N N . PRO A 1 211 ? 12.71389 29.95635 54.70655 1.000 42.94650 293 PRO A N 1
ATOM 1592 C CA . PRO A 1 211 ? 12.24691 29.77683 56.09397 1.000 42.94305 293 PRO A CA 1
ATOM 1593 C C . PRO A 1 211 ? 10.92063 30.45429 56.39901 1.000 46.93118 293 PRO A C 1
ATOM 1594 O O . PRO A 1 211 ? 10.09766 29.87381 57.11361 1.000 43.21215 293 PRO A O 1
ATOM 1598 N N . GLN A 1 212 ? 10.68698 31.66619 55.88281 1.000 48.90807 294 GLN A N 1
ATOM 1599 C CA . GLN A 1 212 ? 9.44714 32.37545 56.19145 1.000 48.63917 294 GLN A CA 1
ATOM 1600 C C . GLN A 1 212 ? 8.21919 31.65596 55.64323 1.000 44.66872 294 GLN A C 1
ATOM 1601 O O . GLN A 1 212 ? 7.13638 31.76467 56.22811 1.000 41.39277 294 GLN A O 1
ATOM 1607 N N . PHE A 1 213 ? 8.35856 30.92165 54.53681 1.000 43.97478 295 PHE A N 1
ATOM 1608 C CA . PHE A 1 213 ? 7.22317 30.19049 53.98709 1.000 42.91340 295 PHE A CA 1
ATOM 1609 C C . PHE A 1 213 ? 7.08435 28.81324 54.62663 1.000 44.93777 295 PHE A C 1
ATOM 1610 O O . PHE A 1 213 ? 5.96529 28.37575 54.92259 1.000 34.56503 295 PHE A O 1
ATOM 1618 N N . ALA A 1 214 ? 8.21308 28.14110 54.87143 1.000 42.19435 296 ALA A N 1
ATOM 1619 C CA . ALA A 1 214 ? 8.19579 26.87733 55.60066 1.000 43.11813 296 ALA A CA 1
ATOM 1620 C C . ALA A 1 214 ? 7.53436 27.02526 56.96803 1.000 41.11682 296 ALA A C 1
ATOM 1621 O O . ALA A 1 214 ? 6.83452 26.11420 57.43018 1.000 36.82805 296 ALA A O 1
ATOM 1623 N N . ALA A 1 215 ? 7.74511 28.16739 57.62897 1.000 38.60757 297 ALA A N 1
ATOM 1624 C CA . ALA A 1 215 ? 7.28285 28.34641 59.00049 1.000 41.00878 297 ALA A CA 1
ATOM 1625 C C . ALA A 1 215 ? 5.76584 28.28123 59.12277 1.000 42.22319 297 ALA A C 1
ATOM 1626 O O . ALA A 1 215 ? 5.25675 28.09061 60.23009 1.000 43.90140 297 ALA A O 1
ATOM 1628 N N . THR A 1 216 ? 5.03496 28.40844 58.01127 1.000 44.47568 298 THR A N 1
ATOM 1629 C CA . THR A 1 216 ? 3.57787 28.34432 58.02682 1.000 46.63928 298 THR A CA 1
ATOM 1630 C C . THR A 1 216 ? 3.02943 26.92892 57.82425 1.000 47.25797 298 THR A C 1
ATOM 1631 O O . THR A 1 216 ? 1.81786 26.72675 57.98213 1.000 49.70592 298 THR A O 1
ATOM 1635 N N . LEU A 1 217 ? 3.88115 25.94379 57.52384 1.000 40.93060 299 LEU A N 1
ATOM 1636 C CA . LEU A 1 217 ? 3.44971 24.63534 57.03067 1.000 36.75512 299 LEU A CA 1
ATOM 1637 C C . LEU A 1 217 ? 3.81109 23.51867 58.00318 1.000 40.75795 299 LEU A C 1
ATOM 1638 O O . LEU A 1 217 ? 4.62536 23.69122 58.91635 1.000 40.60584 299 LEU A O 1
ATOM 1643 N N . ARG A 1 218 ? 3.19054 22.35262 57.79180 1.000 40.10423 300 ARG A N 1
ATOM 1644 C CA . ARG A 1 218 ? 3.59390 21.13817 58.48236 1.000 41.91185 300 ARG A CA 1
ATOM 1645 C C . ARG A 1 218 ? 4.76353 20.47760 57.76012 1.000 39.85915 300 ARG A C 1
ATOM 1646 O O . ARG A 1 218 ? 5.00057 20.74031 56.57647 1.000 38.79728 300 ARG A O 1
ATOM 1654 N N . PRO A 1 219 ? 5.52973 19.63035 58.46167 1.000 42.47808 301 PRO A N 1
ATOM 1655 C CA . PRO A 1 219 ? 6.77285 19.10566 57.86096 1.000 41.99779 301 PRO A CA 1
ATOM 1656 C C . PRO A 1 219 ? 6.56561 18.32019 56.57364 1.000 47.61830 301 PRO A C 1
ATOM 1657 O O . PRO A 1 219 ? 7.39013 18.42178 55.65220 1.000 47.02359 301 PRO A O 1
ATOM 1661 N N . GLU A 1 220 ? 5.47005 17.57244 56.45428 1.000 47.92892 302 GLU A N 1
ATOM 1662 C CA . GLU A 1 220 ? 5.23020 16.81917 55.22285 1.000 47.07031 302 GLU A CA 1
ATOM 1663 C C . GLU A 1 220 ? 4.88449 17.75159 54.05976 1.000 37.94624 302 GLU A C 1
ATOM 1664 O O . GLU A 1 220 ? 5.29973 17.51650 52.91620 1.000 34.03494 302 GLU A O 1
ATOM 1670 N N . GLN A 1 221 ? 4.13808 18.82250 54.32484 1.000 32.44527 303 GLN A N 1
ATOM 1671 C CA . GLN A 1 221 ? 3.92326 19.81595 53.28135 1.000 31.58258 303 GLN A CA 1
ATOM 1672 C C . GLN A 1 221 ? 5.24429 20.41516 52.82610 1.000 31.84328 303 GLN A C 1
ATOM 1673 O O . GLN A 1 221 ? 5.50229 20.52573 51.62060 1.000 31.32589 303 GLN A O 1
ATOM 1679 N N . ILE A 1 222 ? 6.10472 20.78776 53.77358 1.000 34.44991 304 ILE A N 1
ATOM 1680 C CA . ILE A 1 222 ? 7.40413 21.34646 53.40545 1.000 35.44023 304 ILE A CA 1
ATOM 1681 C C . ILE A 1 222 ? 8.17169 20.37505 52.52406 1.000 30.37257 304 ILE A C 1
ATOM 1682 O O . ILE A 1 222 ? 8.77404 20.76667 51.51778 1.000 28.91086 304 ILE A O 1
ATOM 1687 N N . ASN A 1 223 ? 8.15892 19.09374 52.88135 1.000 33.14839 305 ASN A N 1
ATOM 1688 C CA . ASN A 1 223 ? 9.02228 18.15411 52.18428 1.000 37.28369 305 ASN A CA 1
ATOM 1689 C C . ASN A 1 223 ? 8.51065 17.89011 50.77645 1.000 35.20928 305 ASN A C 1
ATOM 1690 O O . ASN A 1 223 ? 9.29526 17.89336 49.82398 1.000 35.24280 305 ASN A O 1
ATOM 1695 N N . ILE A 1 224 ? 7.19989 17.69401 50.61625 1.000 28.89773 306 ILE A N 1
ATOM 1696 C CA . ILE A 1 224 ? 6.70253 17.34884 49.29273 1.000 31.06224 306 ILE A CA 1
ATOM 1697 C C . ILE A 1 224 ? 6.82396 18.54004 48.34871 1.000 27.59786 306 ILE A C 1
ATOM 1698 O O . ILE A 1 224 ? 7.15282 18.37077 47.17305 1.000 29.34992 306 ILE A O 1
ATOM 1703 N N . ILE A 1 225 ? 6.60916 19.76366 48.84654 1.000 23.94717 307 ILE A N 1
ATOM 1704 C CA . ILE A 1 225 ? 6.73259 20.93126 47.97716 1.000 28.52997 307 ILE A CA 1
ATOM 1705 C C . ILE A 1 225 ? 8.17547 21.10056 47.51104 1.000 32.77261 307 ILE A C 1
ATOM 1706 O O . ILE A 1 225 ? 8.44169 21.45302 46.35000 1.000 32.19874 307 ILE A O 1
ATOM 1711 N N . SER A 1 226 ? 9.12805 20.87934 48.41824 1.000 33.13352 308 SER A N 1
ATOM 1712 C CA . SER A 1 226 ? 10.53171 21.04708 48.07740 1.000 30.44174 308 SER A CA 1
ATOM 1713 C C . SER A 1 226 ? 11.00732 19.95387 47.12888 1.000 27.86956 308 SER A C 1
ATOM 1714 O O . SER A 1 226 ? 11.71961 20.23864 46.16270 1.000 30.66937 308 SER A O 1
ATOM 1717 N N . THR A 1 227 ? 10.62257 18.70074 47.38168 1.000 29.71639 309 THR A N 1
ATOM 1718 C CA . THR A 1 227 ? 11.05760 17.60536 46.51722 1.000 32.52743 309 THR A CA 1
ATOM 1719 C C . THR A 1 227 ? 10.36516 17.66716 45.15806 1.000 29.64242 309 THR A C 1
ATOM 1720 O O . THR A 1 227 ? 10.96717 17.31941 44.13273 1.000 27.63608 309 THR A O 1
ATOM 1724 N N . ALA A 1 228 ? 9.10281 18.11587 45.12448 1.000 27.54672 310 ALA A N 1
ATOM 1725 C CA . ALA A 1 228 ? 8.41640 18.27056 43.84463 1.000 26.05137 310 ALA A CA 1
ATOM 1726 C C . ALA A 1 228 ? 9.06644 19.36479 43.01314 1.000 24.92444 310 ALA A C 1
ATOM 1727 O O . ALA A 1 228 ? 9.37538 19.16166 41.83183 1.000 28.29001 310 ALA A O 1
ATOM 1729 N N . TYR A 1 229 ? 9.29782 20.53414 43.61510 1.000 22.54067 311 TYR A N 1
ATOM 1730 C CA . TYR A 1 229 ? 9.87100 21.61780 42.83561 1.000 23.12326 311 TYR A CA 1
ATOM 1731 C C . TYR A 1 229 ? 11.28035 21.28019 42.37348 1.000 26.82817 311 TYR A C 1
ATOM 1732 O O . TYR A 1 229 ? 11.66305 21.63297 41.25196 1.000 31.99567 311 TYR A O 1
ATOM 1741 N N . THR A 1 230 ? 12.06801 20.60631 43.21800 1.000 28.40598 312 THR A N 1
ATOM 1742 C CA . THR A 1 230 ? 13.41661 20.21600 42.80515 1.000 29.55338 312 THR A CA 1
ATOM 1743 C C . THR A 1 230 ? 13.37408 19.32939 41.56755 1.000 29.72102 312 THR A C 1
ATOM 1744 O O . THR A 1 230 ? 14.09379 19.56883 40.59097 1.000 29.60600 312 THR A O 1
ATOM 1748 N N . PHE A 1 231 ? 12.53717 18.28984 41.60077 1.000 31.32265 313 PHE A N 1
ATOM 1749 C CA . PHE A 1 231 ? 12.42178 17.37551 40.46932 1.000 29.64208 313 PHE A CA 1
ATOM 1750 C C . PHE A 1 231 ? 11.95610 18.10912 39.21334 1.000 31.06606 313 PHE A C 1
ATOM 1751 O O . PHE A 1 231 ? 12.58124 17.99190 38.14840 1.000 29.08415 313 PHE A O 1
ATOM 1759 N N . PHE A 1 232 ? 10.84573 18.86056 39.32020 1.000 26.33492 314 PHE A N 1
ATOM 1760 C CA . PHE A 1 232 ? 10.36056 19.67493 38.20613 1.000 27.55706 314 PHE A CA 1
ATOM 1761 C C . PHE A 1 232 ? 11.45869 20.58765 37.67320 1.000 26.36000 314 PHE A C 1
ATOM 1762 O O . PHE A 1 232 ? 11.75567 20.59059 36.46883 1.000 28.48460 314 PHE A O 1
ATOM 1770 N N . ASN A 1 233 ? 12.11514 21.33270 38.56021 1.000 20.60920 315 ASN A N 1
ATOM 1771 C CA . ASN A 1 233 ? 13.08139 22.31938 38.08698 1.000 28.48940 315 ASN A CA 1
ATOM 1772 C C . ASN A 1 233 ? 14.25988 21.65443 37.37221 1.000 30.67058 315 ASN A C 1
ATOM 1773 O O . ASN A 1 233 ? 14.63084 22.05281 36.26273 1.000 36.12167 315 ASN A O 1
ATOM 1778 N N . VAL A 1 234 ? 14.86381 20.64138 37.99524 1.000 25.33084 316 VAL A N 1
ATOM 1779 C CA . VAL A 1 234 ? 16.05223 20.01239 37.41752 1.000 25.59365 316 VAL A CA 1
ATOM 1780 C C . VAL A 1 234 ? 15.71195 19.31193 36.10827 1.000 24.15175 316 VAL A C 1
ATOM 1781 O O . VAL A 1 234 ? 16.45954 19.39289 35.12245 1.000 24.62785 316 VAL A O 1
ATOM 1785 N N . GLU A 1 235 ? 14.58731 18.61175 36.07341 1.000 18.97721 317 GLU A N 1
ATOM 1786 C CA . GLU A 1 235 ? 14.26449 17.84397 34.88495 1.000 24.18889 317 GLU A CA 1
ATOM 1787 C C . GLU A 1 235 ? 13.89028 18.76498 33.73879 1.000 27.79894 317 GLU A C 1
ATOM 1788 O O . GLU A 1 235 ? 14.29819 18.54240 32.59121 1.000 28.14943 317 GLU A O 1
ATOM 1794 N N . ARG A 1 236 ? 13.13150 19.81276 34.03429 1.000 28.27776 318 ARG A N 1
ATOM 1795 C CA . ARG A 1 236 ? 12.72871 20.73121 32.98345 1.000 29.14069 318 ARG A CA 1
ATOM 1796 C C . ARG A 1 236 ? 13.90340 21.57258 32.51271 1.000 32.04594 318 ARG A C 1
ATOM 1797 O O . ARG A 1 236 ? 14.03680 21.83932 31.31187 1.000 28.77466 318 ARG A O 1
ATOM 1805 N N . HIS A 1 237 ? 14.78238 21.97956 33.43755 1.000 30.61324 319 HIS A N 1
ATOM 1806 C CA . HIS A 1 237 ? 15.97083 22.72226 33.03086 1.000 31.84886 319 HIS A CA 1
ATOM 1807 C C . HIS A 1 237 ? 16.81647 21.91200 32.06932 1.000 29.65319 319 HIS A C 1
ATOM 1808 O O . HIS A 1 237 ? 17.31040 22.43880 31.06266 1.000 32.45954 319 HIS A O 1
ATOM 1815 N N . SER A 1 238 ? 16.98796 20.62325 32.35577 1.000 26.78685 320 SER A N 1
ATOM 1816 C CA . SER A 1 238 ? 17.79618 19.78564 31.47770 1.000 32.93873 320 SER A CA 1
ATOM 1817 C C . SER A 1 238 ? 17.18215 19.70048 30.07966 1.000 31.87094 320 SER A C 1
ATOM 1818 O O . SER A 1 238 ? 17.90437 19.72147 29.07501 1.000 34.35037 320 SER A O 1
ATOM 1821 N N . LEU A 1 239 ? 15.85168 19.63875 29.99413 1.000 28.98658 321 LEU A N 1
ATOM 1822 C CA . LEU A 1 239 ? 15.19137 19.56692 28.69309 1.000 27.19432 321 LEU A CA 1
ATOM 1823 C C . LEU A 1 239 ? 15.27412 20.90161 27.96724 1.000 28.70327 321 LEU A C 1
ATOM 1824 O O . LEU A 1 239 ? 15.63533 20.96079 26.78413 1.000 27.71774 321 LEU A O 1
ATOM 1829 N N . PHE A 1 240 ? 14.97500 21.99085 28.67726 1.000 23.00547 322 PHE A N 1
ATOM 1830 C CA . PHE A 1 240 ? 14.95448 23.29872 28.03043 1.000 31.77665 322 PHE A CA 1
ATOM 1831 C C . PHE A 1 240 ? 16.34695 23.74247 27.60050 1.000 32.41361 322 PHE A C 1
ATOM 1832 O O . PHE A 1 240 ? 16.48412 24.43457 26.58558 1.000 31.64690 322 PHE A O 1
ATOM 1840 N N . HIS A 1 241 ? 17.38869 23.32649 28.32286 1.000 41.88092 323 HIS A N 1
ATOM 1841 C CA . HIS A 1 241 ? 18.75209 23.70821 27.98144 1.000 37.33532 323 HIS A CA 1
ATOM 1842 C C . HIS A 1 241 ? 19.51936 22.61420 27.24810 1.000 34.55724 323 HIS A C 1
ATOM 1843 O O . HIS A 1 241 ? 20.75323 22.64231 27.22912 1.000 34.49588 323 HIS A O 1
ATOM 1850 N N . MET A 1 242 ? 18.81851 21.68217 26.61018 1.000 32.83177 324 MET A N 1
ATOM 1851 C CA . MET A 1 242 ? 19.44202 20.73391 25.67696 1.000 34.04379 324 MET A CA 1
ATOM 1852 C C . MET A 1 242 ? 20.62750 20.01010 26.31505 1.000 35.69842 324 MET A C 1
ATOM 1853 O O . MET A 1 242 ? 21.63320 19.73094 25.65567 1.000 33.49651 324 MET A O 1
ATOM 1858 N N . GLU A 1 243 ? 20.52196 19.71474 27.61614 1.000 30.12271 325 GLU A N 1
ATOM 1859 C CA . GLU A 1 243 ? 21.64545 19.08445 28.31022 1.000 35.24945 325 GLU A CA 1
ATOM 1860 C C . GLU A 1 243 ? 22.06838 17.76697 27.65783 1.000 33.43290 325 GLU A C 1
ATOM 1861 O O . GLU A 1 243 ? 23.25795 17.41119 27.69010 1.000 29.93758 325 GLU A O 1
ATOM 1867 N N . THR A 1 244 ? 21.13659 17.04540 27.02945 1.000 30.11085 326 THR A N 1
ATOM 1868 C CA . THR A 1 244 ? 21.52232 15.78255 26.41127 1.000 29.07023 326 THR A CA 1
ATOM 1869 C C . THR A 1 244 ? 22.02537 15.94983 24.98217 1.000 32.16671 326 THR A C 1
ATOM 1870 O O . THR A 1 244 ? 22.45751 14.95966 24.38704 1.000 28.73612 326 THR A O 1
ATOM 1874 N N . VAL A 1 245 ? 21.93973 17.15631 24.41308 1.000 31.05451 327 VAL A N 1
ATOM 1875 C CA . VAL A 1 245 ? 22.69671 17.48161 23.20777 1.000 34.03862 327 VAL A CA 1
ATOM 1876 C C . VAL A 1 245 ? 24.13181 17.83641 23.56780 1.000 34.22089 327 VAL A C 1
ATOM 1877 O O . VAL A 1 245 ? 25.08748 17.35668 22.94480 1.000 32.71586 327 VAL A O 1
ATOM 1881 N N . VAL A 1 246 ? 24.30142 18.66921 24.59524 1.000 34.30284 328 VAL A N 1
ATOM 1882 C CA . VAL A 1 246 ? 25.63819 19.07004 25.01964 1.000 36.20835 328 VAL A CA 1
ATOM 1883 C C . VAL A 1 246 ? 26.41560 17.86676 25.53972 1.000 39.46071 328 VAL A C 1
ATOM 1884 O O . VAL A 1 246 ? 27.62792 17.74076 25.31536 1.000 43.37204 328 VAL A O 1
ATOM 1888 N N . ASP A 1 247 ? 25.73250 16.96721 26.24298 1.000 34.25745 329 ASP A N 1
ATOM 1889 C CA . ASP A 1 247 ? 26.34079 15.76683 26.81760 1.000 36.89552 329 ASP A CA 1
ATOM 1890 C C . ASP A 1 247 ? 25.52748 14.57228 26.33668 1.000 36.37958 329 ASP A C 1
ATOM 1891 O O . ASP A 1 247 ? 24.59355 14.13601 27.01981 1.000 30.44549 329 ASP A O 1
ATOM 1896 N N . ALA A 1 248 ? 25.89950 14.03672 25.17188 1.000 36.94822 330 ALA A N 1
ATOM 1897 C CA . ALA A 1 248 ? 25.11957 12.95512 24.57501 1.000 34.20992 330 ALA A CA 1
ATOM 1898 C C . ALA A 1 248 ? 25.11736 11.68542 25.42398 1.000 31.20389 330 ALA A C 1
ATOM 1899 O O . ALA A 1 248 ? 24.17652 10.89504 25.31985 1.000 34.93973 330 ALA A O 1
ATOM 1901 N N . SER A 1 249 ? 26.12135 11.47222 26.28194 1.000 32.15980 331 SER A N 1
ATOM 1902 C CA . SER A 1 249 ? 26.06385 10.30414 27.15740 1.000 31.79345 331 SER A CA 1
ATOM 1903 C C . SER A 1 249 ? 24.83343 10.31855 28.06229 1.000 33.47673 331 SER A C 1
ATOM 1904 O O . SER A 1 249 ? 24.46843 9.27632 28.61722 1.000 38.94981 331 SER A O 1
ATOM 1907 N N . ARG A 1 250 ? 24.17212 11.45984 28.21853 1.000 31.07106 332 ARG A N 1
ATOM 1908 C CA . ARG A 1 250 ? 22.99078 11.52478 29.07020 1.000 33.18474 332 ARG A CA 1
ATOM 1909 C C . ARG A 1 250 ? 21.68891 11.30736 28.30965 1.000 33.61232 332 ARG A C 1
ATOM 1910 O O . ARG A 1 250 ? 20.61436 11.35898 28.92294 1.000 27.73952 332 ARG A O 1
ATOM 1918 N N . MET A 1 251 ? 21.75034 11.05833 27.00044 1.000 31.85665 333 MET A N 1
ATOM 1919 C CA . MET A 1 251 ? 20.53623 10.73445 26.26799 1.000 29.67863 333 MET A CA 1
ATOM 1920 C C . MET A 1 251 ? 19.82729 9.56213 26.94040 1.000 33.05314 333 MET A C 1
ATOM 1921 O O . MET A 1 251 ? 20.46456 8.61132 27.40832 1.000 32.89147 333 MET A O 1
ATOM 1926 N N . ILE A 1 252 ? 18.50440 9.65721 27.04163 1.000 31.03897 334 ILE A N 1
ATOM 1927 C CA . ILE A 1 252 ? 17.72972 8.56141 27.60015 1.000 32.06682 334 ILE A CA 1
ATOM 1928 C C . ILE A 1 252 ? 17.44052 7.62321 26.44123 1.000 36.44506 334 ILE A C 1
ATOM 1929 O O . ILE A 1 252 ? 16.41307 7.73910 25.76512 1.000 34.66086 334 ILE A O 1
ATOM 1934 N N . SER A 1 253 ? 18.37429 6.72548 26.17454 1.000 35.52406 335 SER A N 1
ATOM 1935 C CA . SER A 1 253 ? 18.20807 5.79309 25.07495 1.000 38.23867 335 SER A CA 1
ATOM 1936 C C . SER A 1 253 ? 17.46171 4.53907 25.48404 1.000 32.02323 335 SER A C 1
ATOM 1937 O O . SER A 1 253 ? 17.09535 3.74724 24.61717 1.000 33.79239 335 SER A O 1
ATOM 1940 N N . ASP A 1 254 ? 17.22751 4.34620 26.77421 1.000 35.97703 336 ASP A N 1
ATOM 1941 C CA . ASP A 1 254 ? 16.58177 3.15451 27.30189 1.000 39.97120 336 ASP A CA 1
ATOM 1942 C C . ASP A 1 254 ? 15.18993 3.53033 27.80420 1.000 39.52566 336 ASP A C 1
ATOM 1943 O O . ASP A 1 254 ? 15.05750 4.38867 28.67597 1.000 36.95611 336 ASP A O 1
ATOM 1948 N N . MET A 1 255 ? 14.15820 2.87742 27.26882 1.000 30.68330 337 MET A N 1
ATOM 1949 C CA . MET A 1 255 ? 12.78880 3.20606 27.67762 1.000 34.05818 337 MET A CA 1
ATOM 1950 C C . MET A 1 255 ? 12.52793 2.81767 29.13127 1.000 35.21942 337 MET A C 1
ATOM 1951 O O . MET A 1 255 ? 11.69097 3.43164 29.80079 1.000 39.47720 337 MET A O 1
ATOM 1956 N N . ALA A 1 256 ? 13.23027 1.80739 29.63304 1.000 34.21813 338 ALA A N 1
ATOM 1957 C CA . ALA A 1 256 ? 13.11871 1.46731 31.04401 1.000 38.40523 338 ALA A CA 1
ATOM 1958 C C . ALA A 1 256 ? 13.61334 2.60736 31.92629 1.000 38.83357 338 ALA A C 1
ATOM 1959 O O . ALA A 1 256 ? 13.05420 2.85266 33.00251 1.000 40.78229 338 ALA A O 1
ATOM 1961 N N . ARG A 1 257 ? 14.65527 3.32255 31.48606 1.000 30.87508 339 ARG A N 1
ATOM 1962 C CA . ARG A 1 257 ? 15.13943 4.46906 32.25078 1.000 33.43962 339 ARG A CA 1
ATOM 1963 C C . ARG A 1 257 ? 14.15632 5.63060 32.18400 1.000 33.32996 339 ARG A C 1
ATOM 1964 O O . ARG A 1 257 ? 13.93501 6.32602 33.18757 1.000 32.55327 339 ARG A O 1
ATOM 1966 N N . LEU A 1 258 ? 13.56629 5.87141 31.01093 1.000 30.98752 340 LEU A N 1
ATOM 1967 C CA . LEU A 1 258 ? 12.52738 6.88644 30.93116 1.000 28.05845 340 LEU A CA 1
ATOM 1968 C C . LEU A 1 258 ? 11.39097 6.56563 31.89495 1.000 27.87581 340 LEU A C 1
ATOM 1969 O O . LEU A 1 258 ? 10.93283 7.43582 32.64280 1.000 27.04328 340 LEU A O 1
ATOM 1974 N N . MET A 1 259 ? 10.94433 5.30507 31.91556 1.000 28.13432 341 MET A N 1
ATOM 1975 C CA . MET A 1 259 ? 9.84559 4.93317 32.80369 1.000 32.58752 341 MET A CA 1
ATOM 1976 C C . MET A 1 259 ? 10.25153 5.06339 34.25634 1.000 29.98710 341 MET A C 1
ATOM 1977 O O . MET A 1 259 ? 9.40022 5.29999 35.11986 1.000 29.24336 341 MET A O 1
ATOM 1982 N N . GLY A 1 260 ? 11.53774 4.87852 34.54955 1.000 31.46545 342 GLY A N 1
ATOM 1983 C CA . GLY A 1 260 ? 12.00731 5.11702 35.90349 1.000 33.86092 342 GLY A CA 1
ATOM 1984 C C . GLY A 1 260 ? 11.76622 6.54714 36.33036 1.000 31.60780 342 GLY A C 1
ATOM 1985 O O . GLY A 1 260 ? 11.29398 6.80337 37.44179 1.000 32.61509 342 GLY A O 1
ATOM 1986 N N . LYS A 1 261 ? 12.04793 7.49919 35.43455 1.000 31.49183 343 LYS A N 1
ATOM 1987 C CA . LYS A 1 261 ? 11.72867 8.89387 35.72029 1.000 30.83774 343 LYS A CA 1
ATOM 1988 C C . LYS A 1 261 ? 10.21698 9.11808 35.76867 1.000 25.78843 343 LYS A C 1
ATOM 1989 O O . LYS A 1 261 ? 9.72727 9.88980 36.59724 1.000 25.16329 343 LYS A O 1
ATOM 1995 N N . ALA A 1 262 ? 9.45708 8.46477 34.89571 1.000 27.58273 344 ALA A N 1
ATOM 1996 C CA . ALA A 1 262 ? 8.00565 8.65473 34.92571 1.000 31.35288 344 ALA A CA 1
ATOM 1997 C C . ALA A 1 262 ? 7.38620 8.12305 36.22294 1.000 30.23022 344 ALA A C 1
ATOM 1998 O O . ALA A 1 262 ? 6.50693 8.76884 36.80938 1.000 28.47922 344 ALA A O 1
ATOM 2000 N N . THR A 1 263 ? 7.81658 6.94798 36.68030 1.000 25.68636 345 THR A N 1
ATOM 2001 C CA . THR A 1 263 ? 7.27693 6.42735 37.92811 1.000 30.91927 345 THR A CA 1
ATOM 2002 C C . THR A 1 263 ? 7.64466 7.32883 39.10207 1.000 27.67145 345 THR A C 1
ATOM 2003 O O . THR A 1 263 ? 6.82790 7.54038 40.00488 1.000 28.85867 345 THR A O 1
ATOM 2007 N N . ARG A 1 264 ? 8.86365 7.87910 39.11441 1.000 27.40465 346 ARG A N 1
ATOM 2008 C CA . ARG A 1 264 ? 9.19915 8.85474 40.15574 1.000 30.18529 346 ARG A CA 1
ATOM 2009 C C . ARG A 1 264 ? 8.25903 10.04285 40.09259 1.000 26.74158 346 ARG A C 1
ATOM 2010 O O . ARG A 1 264 ? 7.77763 10.53032 41.12302 1.000 27.96014 346 ARG A O 1
ATOM 2018 N N . ALA A 1 265 ? 7.98647 10.51916 38.87749 1.000 27.48064 347 ALA A N 1
ATOM 2019 C CA . ALA A 1 265 ? 7.09820 11.65964 38.71186 1.000 27.03172 347 ALA A CA 1
ATOM 2020 C C . ALA A 1 265 ? 5.70434 11.33170 39.21456 1.000 25.98730 347 ALA A C 1
ATOM 2021 O O . ALA A 1 265 ? 5.08554 12.14362 39.91128 1.000 24.75830 347 ALA A O 1
ATOM 2023 N N . TRP A 1 266 ? 5.19753 10.14071 38.87563 1.000 23.82414 348 TRP A N 1
ATOM 2024 C CA . TRP A 1 266 ? 3.88764 9.72561 39.36415 1.000 25.03921 348 TRP A CA 1
ATOM 2025 C C . TRP A 1 266 ? 3.83216 9.72413 40.88451 1.000 27.48186 348 TRP A C 1
ATOM 2026 O O . TRP A 1 266 ? 2.80030 10.07167 41.47053 1.000 28.82122 348 TRP A O 1
ATOM 2037 N N . GLY A 1 267 ? 4.91118 9.29140 41.54115 1.000 28.87327 349 GLY A N 1
ATOM 2038 C CA . GLY A 1 267 ? 4.91933 9.29652 42.99788 1.000 31.79692 349 GLY A CA 1
ATOM 2039 C C . GLY A 1 267 ? 4.87226 10.70370 43.57514 1.000 37.32632 349 GLY A C 1
ATOM 2040 O O . GLY A 1 267 ? 4.25095 10.94140 44.61871 1.000 32.79548 349 GLY A O 1
ATOM 2041 N N . ILE A 1 268 ? 5.53281 11.65350 42.90967 1.000 29.00268 350 ILE A N 1
ATOM 2042 C CA . ILE A 1 268 ? 5.47742 13.04380 43.34953 1.000 30.30499 350 ILE A CA 1
ATOM 2043 C C . ILE A 1 268 ? 4.07558 13.60176 43.16286 1.000 27.83453 350 ILE A C 1
ATOM 2044 O O . ILE A 1 268 ? 3.52807 14.27111 44.04733 1.000 27.92178 350 ILE A O 1
ATOM 2049 N N . ILE A 1 269 ? 3.47845 13.33896 41.99981 1.000 25.15064 351 ILE A N 1
ATOM 2050 C CA . ILE A 1 269 ? 2.11877 13.79636 41.73555 1.000 31.51860 351 ILE A CA 1
ATOM 2051 C C . ILE A 1 269 ? 1.17362 13.26801 42.80588 1.000 32.08037 351 ILE A C 1
ATOM 2052 O O . ILE A 1 269 ? 0.40626 14.02453 43.42186 1.000 30.91306 351 ILE A O 1
ATOM 2057 N N . LYS A 1 270 ? 1.23691 11.95868 43.05301 1.000 28.24254 352 LYS A N 1
ATOM 2058 C CA . LYS A 1 270 ? 0.43894 11.33498 44.09541 1.000 30.57601 352 LYS A CA 1
ATOM 2059 C C . LYS A 1 270 ? 0.59640 12.07033 45.41719 1.000 34.58330 352 LYS A C 1
ATOM 2060 O O . LYS A 1 270 ? -0.39003 12.46626 46.05202 1.000 33.05112 352 LYS A O 1
ATOM 2066 N N . ASP A 1 271 ? 1.84002 12.25978 45.85316 1.000 32.77818 353 ASP A N 1
ATOM 2067 C CA . ASP A 1 271 ? 2.05958 12.91172 47.14062 1.000 37.59756 353 ASP A CA 1
ATOM 2068 C C . ASP A 1 271 ? 1.54074 14.34527 47.14478 1.000 35.46072 353 ASP A C 1
ATOM 2069 O O . ASP A 1 271 ? 0.97852 14.80353 48.14935 1.000 35.60386 353 ASP A O 1
ATOM 2074 N N . LEU A 1 272 ? 1.69824 15.05977 46.03069 1.000 32.13095 354 LEU A N 1
ATOM 2075 C CA . LEU A 1 272 ? 1.18736 16.42678 45.95631 1.000 34.63181 354 LEU A CA 1
ATOM 2076 C C . LEU A 1 272 ? -0.31264 16.49222 46.21857 1.000 39.45290 354 LEU A C 1
ATOM 2077 O O . LEU A 1 272 ? -0.79204 17.47642 46.78545 1.000 42.95678 354 LEU A O 1
ATOM 2082 N N . TYR A 1 273 ? -1.06585 15.45591 45.83728 1.000 48.06536 355 TYR A N 1
ATOM 2083 C CA . TYR A 1 273 ? -2.51372 15.45809 46.04297 1.000 47.30273 355 TYR A CA 1
ATOM 2084 C C . TYR A 1 273 ? -2.92337 14.93992 47.42001 1.000 55.13764 355 TYR A C 1
ATOM 2085 O O . TYR A 1 273 ? -3.92815 15.40146 47.96623 1.000 60.91625 355 TYR A O 1
ATOM 2094 N N . ILE A 1 274 ? -2.18896 13.98748 47.99634 1.000 59.92009 356 ILE A N 1
ATOM 2095 C CA . ILE A 1 274 ? -2.54643 13.43742 49.30318 1.000 68.49525 356 ILE A CA 1
ATOM 2096 C C . ILE A 1 274 ? -1.61675 14.01572 50.37008 1.000 77.01115 356 ILE A C 1
ATOM 2097 O O . ILE A 1 274 ? -0.69941 13.33691 50.84765 1.000 81.17535 356 ILE A O 1
ATOM 2102 N N . VAL A 1 275 ? -1.83655 15.27860 50.73161 1.000 80.32377 357 VAL A N 1
ATOM 2103 C CA . VAL A 1 275 ? -1.12601 15.95163 51.82870 1.000 86.13696 357 VAL A CA 1
ATOM 2104 C C . VAL A 1 275 ? -1.99747 17.04566 52.43721 1.000 89.30695 357 VAL A C 1
ATOM 2105 O O . VAL A 1 275 ? -2.99080 16.75807 53.10820 1.000 92.20549 357 VAL A O 1
#

GO terms:
  GO:0005737 cytoplasm (C, EXP)
  GO:0005515 protein binding (F, IPI)
  GO:0042803 protein homodimerization activity (F, IDA)
  GO:0004521 RNA endonuclease activity (F, IDA)
  GO:0006402 mRNA catabolic process (P, IMP)